Protein AF-0000000072548632 (afdb_homodimer)

Solvent-accessible surface area (backbone atoms only — not comparable to full-atom values): 14978 Å² total; per-residue (Å²): 118,54,36,36,38,30,31,16,47,28,38,24,20,55,11,42,49,42,24,46,33,73,75,70,39,86,76,79,66,62,45,59,42,52,49,40,92,88,62,47,70,66,56,52,41,52,53,52,54,63,71,48,61,92,49,53,41,36,41,37,39,12,30,35,65,51,20,41,57,36,50,42,48,47,53,49,36,71,67,39,78,86,35,51,52,48,36,33,26,32,41,30,52,52,24,55,52,47,47,69,70,38,34,77,77,41,53,71,70,58,41,52,53,50,31,55,50,49,35,45,69,30,48,46,44,48,65,63,49,62,67,66,38,84,74,68,81,72,66,59,75,55,89,69,118,54,35,37,38,31,30,16,47,28,38,24,21,55,12,42,50,42,24,44,33,73,75,71,38,89,75,78,66,63,45,61,40,53,49,39,92,88,62,46,70,66,57,51,40,52,52,52,52,63,72,48,61,92,49,53,40,36,40,37,38,13,30,37,64,49,20,42,58,35,51,43,48,49,54,48,35,70,68,39,78,86,36,51,54,50,37,34,26,34,41,30,53,51,24,54,52,48,47,67,70,38,35,77,78,42,55,71,69,61,41,51,55,50,31,52,52,48,36,45,70,29,49,46,43,49,66,64,50,59,66,66,38,80,73,65,83,70,71,60,75,55,87,70

Secondary structure (DSSP, 8-state):
--EEEEEEETTHHHHHHHHHHHHH-S-SSEEEEEE-TT--HHHHHHHHHHHTTT-SEEEEEESSTTSHHHHHHHHHHHH-SSSEEEEE-S--HHHHHHHHHHTTTS-HHHHHHHHHHHHHHT--BHHHHHHHTTS-GGGG-S--/--EEEEEEETTHHHHHHHHHHHHH-S-SSEEEEEE-TT--HHHHHHHHHHHTTT-SEEEEEESSTTSHHHHHHHHHHHH-SSSEEEEE-S--HHHHHHHHHHTTTS-HHHHHHHHHHHHHHT--BHHHHHHH-SS-GGGG----

Radius of gyration: 18.49 Å; Cα contacts (8 Å, |Δi|>4): 556; chains: 2; bounding box: 47×55×41 Å

Foldseek 3Di:
DEAEEEEEEDCVQVVLVVVLCVVVNDAPRYYYDYNYPPQDLVNLLVVVCVSCPPPAHYEYEYEDPPDSNQVSQVVSCVVDPRHHYDYHYNDDNQLVNLCRVCVVPDDPVVSVVVSVVRSVVPDDDPVVVVVVPVPCPVVPPDPD/DEAEEEEEEDCVQVVLVVVLCVVPNDAPRYYYDYNYPPQDLVNLLVVVCVSCPPPAHYEYEYEAPPDSNQVSQVVSCVVDPRHHYDYHYNDDNQLVNLCRVCVVPDGPVVSVVVSVVRSVVPDDDPVVVVVVPVPCPPVPVDPD

InterPro domains:
  IPR004701 Phosphotransferase system, mannose-type IIA component [PF03610] (4-114)
  IPR004701 Phosphotransferase system, mannose-type IIA component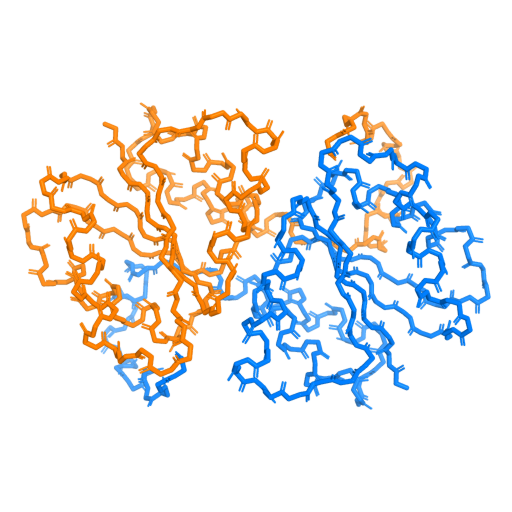 [PS51096] (1-123)
  IPR033887 PTS system mannose/sorbose specific IIA subunit [cd00006] (2-121)
  IPR036662 Phosphotransferase system, mannose-type IIA component superfamily [G3DSA:3.40.50.510] (1-127)
  IPR036662 Phosphotransferase system, mannose-type IIA component superfamily [SSF53062] (1-125)
  IPR051471 Bacterial PTS system sugar-specific components [PTHR33799] (1-133)

pLDDT: mean 93.01, std 13.63, range [41.41, 98.94]

Structure (mmCIF, N/CA/C/O backbone):
data_AF-0000000072548632-model_v1
#
loop_
_entity.id
_entity.type
_entity.pdbx_description
1 polymer 'N-acetylgalactosamine-specific phosphotransferase system (PTS), IIA component'
#
loop_
_atom_site.group_PDB
_atom_site.id
_atom_site.type_symbol
_atom_site.label_atom_id
_atom_site.label_alt_id
_atom_site.label_comp_id
_atom_site.label_asym_id
_atom_site.label_entity_id
_atom_site.label_seq_id
_atom_site.pdbx_PDB_ins_code
_atom_site.Cartn_x
_atom_site.Cartn_y
_atom_site.Cartn_z
_atom_site.occupancy
_atom_site.B_iso_or_equiv
_atom_site.auth_seq_id
_atom_site.auth_comp_id
_atom_site.auth_asym_id
_atom_site.auth_atom_id
_atom_site.pdbx_PDB_model_num
ATOM 1 N N . MET A 1 1 ? 8.117 18.141 14.102 1 90.88 1 MET A N 1
ATOM 2 C CA . MET A 1 1 ? 7.941 16.875 13.406 1 90.88 1 MET A CA 1
ATOM 3 C C . MET A 1 1 ? 6.836 16.984 12.359 1 90.88 1 MET A C 1
ATOM 5 O O . MET A 1 1 ? 5.758 17.516 12.641 1 90.88 1 MET A O 1
ATOM 9 N N . ILE A 1 2 ? 7.09 16.531 11.18 1 97.75 2 ILE A N 1
ATOM 10 C CA . ILE A 1 2 ? 6.145 16.609 10.07 1 97.75 2 ILE A CA 1
ATOM 11 C C . ILE A 1 2 ? 4.973 15.672 10.312 1 97.75 2 ILE A C 1
ATOM 13 O O . ILE A 1 2 ? 5.172 14.477 10.562 1 97.75 2 ILE A O 1
ATOM 17 N N . LYS A 1 3 ? 3.744 16.203 10.352 1 98.44 3 LYS A N 1
ATOM 18 C CA . LYS A 1 3 ? 2.531 15.391 10.391 1 98.44 3 LYS A CA 1
ATOM 19 C C . LYS A 1 3 ? 2.283 14.711 9.047 1 98.44 3 LYS A C 1
ATOM 21 O O . LYS A 1 3 ? 2.387 15.344 7.996 1 98.44 3 LYS A O 1
ATOM 26 N N . VAL A 1 4 ? 1.975 13.398 9.109 1 98.88 4 VAL A N 1
ATOM 27 C CA . VAL A 1 4 ? 1.689 12.672 7.879 1 98.88 4 VAL A CA 1
ATOM 28 C C . VAL A 1 4 ? 0.238 12.195 7.883 1 98.88 4 VAL A C 1
ATOM 30 O O . VAL A 1 4 ? -0.218 11.578 8.844 1 98.88 4 VAL A O 1
ATOM 33 N N . ILE A 1 5 ? -0.487 12.539 6.832 1 98.94 5 ILE A N 1
ATOM 34 C CA . ILE A 1 5 ? -1.842 12.039 6.613 1 98.94 5 ILE A CA 1
ATOM 35 C C . ILE A 1 5 ? -1.871 11.156 5.371 1 98.94 5 ILE A C 1
ATOM 37 O O . ILE A 1 5 ? -1.388 11.547 4.305 1 98.94 5 ILE A O 1
ATOM 41 N N . VAL A 1 6 ? -2.41 9.969 5.531 1 98.94 6 VAL A N 1
ATOM 42 C CA . VAL A 1 6 ? -2.58 9.039 4.426 1 98.94 6 VAL A CA 1
ATOM 43 C C . VAL A 1 6 ? -4.047 9 4 1 98.94 6 VAL A C 1
ATOM 45 O O . VAL A 1 6 ? -4.926 8.664 4.797 1 98.94 6 VAL A O 1
ATOM 48 N N . VAL A 1 7 ? -4.328 9.414 2.75 1 98.94 7 VAL A N 1
ATOM 49 C CA . VAL A 1 7 ? -5.691 9.508 2.236 1 98.94 7 VAL A CA 1
ATOM 50 C C . VAL A 1 7 ? -5.84 8.625 0.997 1 98.94 7 VAL A C 1
ATOM 52 O O . VAL A 1 7 ? -5.141 8.828 -0.001 1 98.94 7 VAL A O 1
ATOM 55 N N . ALA A 1 8 ? -6.738 7.66 1.026 1 98.94 8 ALA A N 1
ATOM 56 C CA . ALA A 1 8 ? -6.855 6.715 -0.08 1 98.94 8 ALA A CA 1
ATOM 57 C C . ALA A 1 8 ? -8.273 6.164 -0.187 1 98.94 8 ALA A C 1
ATOM 59 O O . ALA A 1 8 ? -9.023 6.164 0.795 1 98.94 8 ALA A O 1
ATOM 60 N N . HIS A 1 9 ? -8.719 5.77 -1.377 1 98.94 9 HIS A N 1
ATOM 61 C CA . HIS A 1 9 ? -10.023 5.152 -1.608 1 98.94 9 HIS A CA 1
ATOM 62 C C . HIS A 1 9 ? -10.188 3.883 -0.78 1 98.94 9 HIS A C 1
ATOM 64 O O . HIS A 1 9 ? -9.211 3.178 -0.517 1 98.94 9 HIS A O 1
ATOM 70 N N . GLY A 1 10 ? -11.43 3.58 -0.422 1 98.56 10 GLY A N 1
ATOM 71 C CA . GLY A 1 10 ? -11.719 2.33 0.264 1 98.56 10 GLY A CA 1
ATOM 72 C C . GLY A 1 10 ? -11.023 2.213 1.605 1 98.56 10 GLY A C 1
ATOM 73 O O . GLY A 1 10 ? -11.094 3.125 2.432 1 98.56 10 GLY A O 1
ATOM 74 N N . GLN A 1 11 ? -10.391 1.047 1.842 1 98.75 11 GLN A N 1
ATOM 75 C CA . GLN A 1 11 ? -9.688 0.795 3.096 1 98.75 11 GLN A CA 1
ATOM 76 C C . GLN A 1 11 ? -8.18 0.711 2.875 1 98.75 11 GLN A C 1
ATOM 78 O O . GLN A 1 11 ? -7.473 0.054 3.641 1 98.75 11 GLN A O 1
ATOM 83 N N . PHE A 1 12 ? -7.77 1.322 1.812 1 98.94 12 PHE A N 1
ATOM 84 C CA . PHE A 1 12 ? -6.355 1.304 1.455 1 98.94 12 PHE A CA 1
ATOM 85 C C . PHE A 1 12 ? -5.523 2.045 2.496 1 98.94 12 PHE A C 1
ATOM 87 O O . PHE A 1 12 ? -4.488 1.547 2.939 1 98.94 12 PHE A O 1
ATOM 94 N N . ALA A 1 13 ? -5.988 3.223 2.959 1 98.94 13 ALA A N 1
ATOM 95 C CA . ALA A 1 13 ? -5.219 4.027 3.906 1 98.94 13 ALA A CA 1
ATOM 96 C C . ALA A 1 13 ? -5.047 3.293 5.234 1 98.94 13 ALA A C 1
ATOM 98 O O . ALA A 1 13 ? -3.924 3.131 5.719 1 98.94 13 ALA A O 1
ATOM 99 N N . SER A 1 14 ? -6.16 2.801 5.797 1 98.88 14 SER A N 1
ATOM 100 C CA . SER A 1 14 ? -6.07 2.068 7.055 1 98.88 14 SER A CA 1
ATOM 101 C C . SER A 1 14 ? -5.293 0.767 6.879 1 98.88 14 SER A C 1
ATOM 103 O O . SER A 1 14 ? -4.543 0.361 7.77 1 98.88 14 SER A O 1
ATOM 105 N N . GLY A 1 15 ? -5.422 0.117 5.715 1 98.88 15 GLY A N 1
ATOM 106 C CA . GLY A 1 15 ? -4.711 -1.121 5.438 1 98.88 15 GLY A CA 1
ATOM 107 C C . GLY A 1 15 ? -3.203 -0.954 5.422 1 98.88 15 GLY A C 1
ATOM 108 O O . GLY A 1 15 ? -2.482 -1.718 6.066 1 98.88 15 GLY A O 1
ATOM 109 N N . ILE A 1 16 ? -2.703 0.015 4.734 1 98.94 16 ILE A N 1
ATOM 110 C CA . ILE A 1 16 ? -1.259 0.171 4.594 1 98.94 16 ILE A CA 1
ATOM 111 C C . ILE A 1 16 ? -0.655 0.609 5.926 1 98.94 16 ILE A C 1
ATOM 113 O O . ILE A 1 16 ? 0.508 0.318 6.215 1 98.94 16 ILE A O 1
ATOM 117 N N . LEU A 1 17 ? -1.431 1.289 6.824 1 98.88 17 LEU A N 1
ATOM 118 C CA . LEU A 1 17 ? -0.913 1.654 8.141 1 98.88 17 LEU A CA 1
ATOM 119 C C . LEU A 1 17 ? -0.697 0.415 9 1 98.88 17 LEU A C 1
ATOM 121 O O . LEU A 1 17 ? 0.177 0.403 9.867 1 98.88 17 LEU A O 1
ATOM 125 N N . THR A 1 18 ? -1.532 -0.644 8.773 1 98.75 18 THR A N 1
ATOM 126 C CA . THR A 1 18 ? -1.265 -1.885 9.492 1 98.75 18 THR A CA 1
ATOM 127 C C . THR A 1 18 ? 0.059 -2.496 9.039 1 98.75 18 THR A C 1
ATOM 129 O O . THR A 1 18 ? 0.758 -3.129 9.836 1 98.75 18 THR A O 1
ATOM 132 N N . SER A 1 19 ? 0.456 -2.371 7.758 1 98.75 19 SER A N 1
ATOM 133 C CA . SER A 1 19 ? 1.758 -2.805 7.262 1 98.75 19 SER A CA 1
ATOM 134 C C . SER A 1 19 ? 2.891 -2.025 7.922 1 98.75 19 SER A C 1
ATOM 136 O O . SER A 1 19 ? 3.895 -2.607 8.336 1 98.75 19 SER A O 1
ATOM 138 N N . LEU A 1 20 ? 2.678 -0.693 7.98 1 98.81 20 LEU A N 1
ATOM 139 C CA . LEU A 1 20 ? 3.67 0.161 8.625 1 98.81 20 LEU A CA 1
ATOM 140 C C . LEU A 1 20 ? 3.904 -0.273 10.07 1 98.81 20 LEU A C 1
ATOM 142 O O . LEU A 1 20 ? 5.051 -0.403 10.5 1 98.81 20 LEU A O 1
ATOM 146 N N . LYS A 1 21 ? 2.816 -0.543 10.781 1 98.38 21 LYS A N 1
ATOM 147 C CA . LYS A 1 21 ? 2.912 -0.943 12.188 1 98.38 21 LYS A CA 1
ATOM 148 C C . LYS A 1 21 ? 3.635 -2.279 12.328 1 98.38 21 LYS A C 1
ATOM 150 O O . LYS A 1 21 ? 4.43 -2.467 13.25 1 98.38 21 LYS A O 1
ATOM 155 N N . LEU A 1 22 ? 3.338 -3.191 11.484 1 98 22 LEU A N 1
ATOM 156 C CA . LEU A 1 22 ? 3.961 -4.508 11.508 1 98 22 LEU A CA 1
ATOM 157 C C . LEU A 1 22 ? 5.473 -4.398 11.336 1 98 22 LEU A C 1
ATOM 159 O O . LEU A 1 22 ? 6.23 -5.129 11.977 1 98 22 LEU A O 1
ATOM 163 N N . ILE A 1 23 ? 5.91 -3.488 10.477 1 97.94 23 ILE A N 1
ATOM 164 C CA . ILE A 1 23 ? 7.316 -3.414 10.094 1 97.94 23 ILE A CA 1
ATOM 165 C C . ILE A 1 23 ? 8.055 -2.473 11.039 1 97.94 23 ILE A C 1
ATOM 167 O O . ILE A 1 23 ? 9.148 -2.791 11.516 1 97.94 23 ILE A O 1
ATOM 171 N N . ALA A 1 24 ? 7.434 -1.325 11.359 1 97.5 24 ALA A N 1
ATOM 172 C CA . ALA A 1 24 ? 8.148 -0.267 12.07 1 97.5 24 ALA A CA 1
ATOM 173 C C . ALA A 1 24 ? 7.703 -0.197 13.531 1 97.5 24 ALA A C 1
ATOM 175 O O . ALA A 1 24 ? 8.281 0.547 14.328 1 97.5 24 ALA A O 1
ATOM 176 N N . GLY A 1 25 ? 6.656 -0.927 13.914 1 97.44 25 GLY A N 1
ATOM 177 C CA . GLY A 1 25 ? 6.086 -0.781 15.25 1 97.44 25 GLY A CA 1
ATOM 178 C C . GLY A 1 25 ? 5.125 0.386 15.359 1 97.44 25 GLY A C 1
ATOM 179 O O . GLY A 1 25 ? 4.57 0.838 14.359 1 97.44 25 GLY A O 1
ATOM 180 N N . GLU A 1 26 ? 4.879 0.801 16.609 1 95.88 26 GLU A N 1
ATOM 181 C CA . GLU A 1 26 ? 3.973 1.919 16.844 1 95.88 26 GLU A CA 1
ATOM 182 C C . GLU A 1 26 ? 4.551 3.223 16.297 1 95.88 26 GLU A C 1
ATOM 184 O O . GLU A 1 26 ? 5.746 3.484 16.438 1 95.88 26 GLU A O 1
ATOM 189 N N . VAL A 1 27 ? 3.738 3.928 15.633 1 95.31 27 VAL A N 1
ATOM 190 C CA . VAL A 1 27 ? 4.18 5.207 15.078 1 95.31 27 VAL A CA 1
ATOM 191 C C . VAL A 1 27 ? 3.271 6.324 15.586 1 95.31 27 VAL A C 1
ATOM 193 O O . VAL A 1 27 ? 2.092 6.098 15.867 1 95.31 27 VAL A O 1
ATOM 196 N N . GLU A 1 28 ? 3.852 7.48 15.711 1 95.44 28 GLU A N 1
ATOM 197 C CA . GLU A 1 28 ? 3.107 8.656 16.156 1 95.44 28 GLU A CA 1
ATOM 198 C C . GLU A 1 28 ? 2.934 9.664 15.039 1 95.44 28 GLU A C 1
ATOM 200 O O . GLU A 1 28 ? 3.787 9.773 14.148 1 95.44 28 GLU A O 1
ATOM 205 N N . ASN A 1 29 ? 1.864 10.375 15.008 1 97 29 ASN A N 1
ATOM 206 C CA . ASN A 1 29 ? 1.616 11.531 14.156 1 97 29 ASN A CA 1
ATOM 207 C C . ASN A 1 29 ? 1.482 11.125 12.688 1 97 29 ASN A C 1
ATOM 209 O O . ASN A 1 29 ? 1.849 11.883 11.789 1 97 29 ASN A O 1
ATOM 213 N N . ILE A 1 30 ? 1.086 9.875 12.422 1 98.62 30 ILE A N 1
ATOM 214 C CA . ILE A 1 30 ? 0.642 9.383 11.125 1 98.62 30 ILE A CA 1
ATOM 215 C C . ILE A 1 30 ? -0.8 8.891 11.227 1 98.62 30 ILE A C 1
ATOM 217 O O . ILE A 1 30 ? -1.124 8.078 12.094 1 98.62 30 ILE A O 1
ATOM 221 N N . GLU A 1 31 ? -1.65 9.422 10.352 1 98.56 31 GLU A N 1
ATOM 222 C CA . GLU A 1 31 ? -3.072 9.094 10.422 1 98.56 31 GLU A CA 1
ATOM 223 C C . GLU A 1 31 ? -3.611 8.68 9.055 1 98.56 31 GLU A C 1
ATOM 225 O O . GLU A 1 31 ? -3.191 9.219 8.031 1 98.56 31 GLU A O 1
ATOM 230 N N . ALA A 1 32 ? -4.539 7.73 9.102 1 98.88 32 ALA A N 1
ATOM 231 C CA . ALA A 1 32 ? -5.195 7.27 7.883 1 98.88 32 ALA A CA 1
ATOM 232 C C . ALA A 1 32 ? -6.602 7.855 7.762 1 98.88 32 ALA A C 1
ATOM 234 O O . ALA A 1 32 ? -7.324 7.957 8.758 1 98.88 32 ALA A O 1
ATOM 235 N N . ILE A 1 33 ? -6.965 8.258 6.57 1 98.94 33 ILE A N 1
ATOM 236 C CA . ILE A 1 33 ? -8.328 8.641 6.215 1 98.94 33 ILE A CA 1
ATOM 237 C C . ILE A 1 33 ? -8.789 7.836 5.008 1 98.94 33 ILE A C 1
ATOM 239 O O . ILE A 1 33 ? -8.281 8.016 3.898 1 98.94 33 ILE A O 1
ATOM 243 N N . ASP A 1 34 ? -9.742 6.98 5.23 1 98.88 34 ASP A N 1
ATOM 244 C CA . ASP A 1 34 ? -10.328 6.164 4.172 1 98.88 34 ASP A CA 1
ATOM 245 C C . ASP A 1 34 ? -11.438 6.926 3.443 1 98.88 34 ASP A C 1
ATOM 247 O O . ASP A 1 34 ? -12.406 7.375 4.062 1 98.88 34 ASP A O 1
ATOM 251 N N . PHE A 1 35 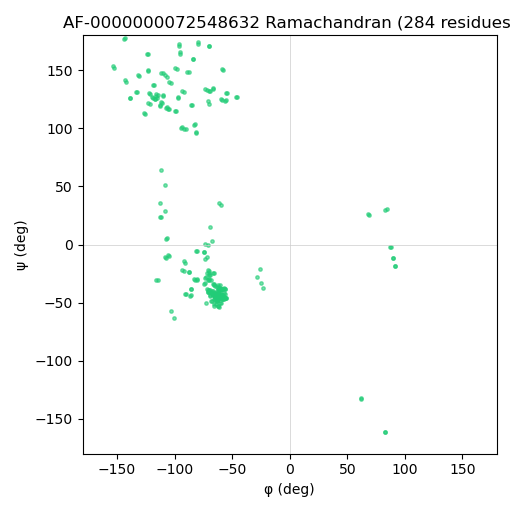? -11.273 7.133 2.137 1 98.81 35 PHE A N 1
ATOM 252 C CA . PHE A 1 35 ? -12.336 7.664 1.295 1 98.81 35 PHE A CA 1
ATOM 253 C C . PHE A 1 35 ? -13.305 6.562 0.89 1 98.81 35 PHE A C 1
ATOM 255 O O . PHE A 1 35 ? -13.109 5.902 -0.132 1 98.81 35 PHE A O 1
ATOM 262 N N . SER A 1 36 ? -14.375 6.441 1.604 1 97.69 36 SER A N 1
ATOM 263 C CA . SER A 1 36 ? -15.273 5.301 1.52 1 97.69 36 SER A CA 1
ATOM 264 C C . SER A 1 36 ? -16.438 5.582 0.57 1 97.69 36 SER A C 1
ATOM 266 O O . SER A 1 36 ? -16.656 6.73 0.178 1 97.69 36 SER A O 1
ATOM 268 N N . GLU A 1 37 ? -17.094 4.465 0.237 1 96.69 37 GLU A N 1
ATOM 269 C CA . GLU A 1 37 ? -18.281 4.578 -0.6 1 96.69 37 GLU A CA 1
ATOM 270 C C . GLU A 1 37 ? -19.312 5.531 0.018 1 96.69 37 GLU A C 1
ATOM 272 O O . GLU A 1 37 ? -19.609 5.43 1.209 1 96.69 37 GLU A O 1
ATOM 277 N N . GLY A 1 38 ? -19.812 6.469 -0.761 1 96.56 38 GLY A N 1
ATOM 278 C CA . GLY A 1 38 ? -20.844 7.371 -0.301 1 96.56 38 GLY A CA 1
ATOM 279 C C . GLY A 1 38 ? -20.312 8.648 0.309 1 96.56 38 GLY A C 1
ATOM 280 O O . GLY A 1 38 ? -21.047 9.617 0.483 1 96.56 38 GLY A O 1
ATOM 281 N N . MET A 1 39 ? -19.062 8.711 0.725 1 97.88 39 MET A N 1
ATOM 282 C CA . MET A 1 39 ? -18.453 9.922 1.273 1 97.88 39 MET A CA 1
ATOM 283 C C . MET A 1 39 ? -18.266 10.977 0.187 1 97.88 39 MET A C 1
ATOM 285 O O . MET A 1 39 ? -17.719 10.688 -0.878 1 97.88 39 MET A O 1
ATOM 289 N N . SER A 1 40 ? -18.672 12.18 0.477 1 98 40 SER A N 1
ATOM 290 C CA . SER A 1 40 ? -18.531 13.258 -0.496 1 98 40 SER A CA 1
ATOM 291 C C . SER A 1 40 ? -17.141 13.867 -0.434 1 98 40 SER A C 1
ATOM 293 O O . SER A 1 40 ? -16.438 13.727 0.566 1 98 40 SER A O 1
ATOM 295 N N . ALA A 1 41 ? -16.75 14.539 -1.51 1 98.06 41 ALA A N 1
ATOM 296 C CA . ALA A 1 41 ? -15.492 15.281 -1.539 1 98.06 41 ALA A CA 1
ATOM 297 C C . ALA A 1 41 ? -15.43 16.297 -0.404 1 98.06 41 ALA A C 1
ATOM 299 O O . ALA A 1 41 ? -14.375 16.5 0.2 1 98.06 41 ALA A O 1
ATOM 300 N N . GLN A 1 42 ? -16.547 16.922 -0.107 1 98.12 42 GLN A N 1
ATOM 301 C CA . GLN A 1 42 ? -16.609 17.922 0.951 1 98.12 42 GLN A CA 1
ATOM 302 C C . GLN A 1 42 ? -16.391 17.297 2.322 1 98.12 42 GLN A C 1
ATOM 304 O O . GLN A 1 42 ? -15.695 17.875 3.168 1 98.12 42 GLN A O 1
ATOM 309 N N . GLU A 1 43 ? -17 16.172 2.49 1 98.62 43 GLU A N 1
ATOM 310 C CA . GLU A 1 43 ? -16.781 15.453 3.746 1 98.62 43 GLU A CA 1
ATOM 311 C C . GLU A 1 43 ? -15.32 15.039 3.912 1 98.62 43 GLU A C 1
ATOM 313 O O . GLU A 1 43 ? -14.758 15.156 5 1 98.62 43 GLU A O 1
ATOM 318 N N . LEU A 1 44 ? -14.742 14.539 2.838 1 98.75 44 LEU A N 1
ATOM 319 C CA . LEU A 1 44 ? -13.336 14.164 2.869 1 98.75 44 LEU A CA 1
ATOM 320 C C . LEU A 1 44 ? -12.453 15.359 3.229 1 98.75 44 LEU A C 1
ATOM 322 O O . LEU A 1 44 ? -11.594 15.258 4.098 1 98.75 44 LEU A O 1
ATOM 326 N N . LYS A 1 45 ? -12.695 16.484 2.6 1 98.44 45 LYS A N 1
ATOM 327 C CA . LYS A 1 45 ? -11.93 17.703 2.855 1 98.44 45 LYS A CA 1
ATOM 328 C C . LYS A 1 45 ? -12.016 18.109 4.324 1 98.44 45 LYS A C 1
ATOM 330 O O . LYS A 1 45 ? -11.008 18.469 4.934 1 98.44 45 LYS A O 1
ATOM 335 N N . ALA A 1 46 ? -13.234 18.031 4.863 1 98.44 46 ALA A N 1
ATOM 336 C CA . ALA A 1 46 ? -13.445 18.391 6.262 1 98.44 46 ALA A CA 1
ATOM 337 C C . ALA A 1 46 ? -12.648 17.484 7.191 1 98.44 46 ALA A C 1
ATOM 339 O O . ALA A 1 46 ? -12.102 17.938 8.195 1 98.44 46 ALA A O 1
ATOM 340 N N . ARG A 1 47 ? -12.555 16.203 6.867 1 98.75 47 ARG A N 1
ATOM 341 C CA . ARG A 1 47 ? -11.805 15.258 7.688 1 98.75 47 ARG A CA 1
ATOM 342 C C . ARG A 1 47 ? -10.312 15.547 7.641 1 98.75 47 ARG A C 1
ATOM 344 O O . ARG A 1 47 ? -9.633 15.5 8.664 1 98.75 47 ARG A O 1
ATOM 351 N N . ILE A 1 48 ? -9.812 15.836 6.465 1 98.81 48 ILE A N 1
ATOM 352 C CA . ILE A 1 48 ? -8.398 16.141 6.32 1 98.81 48 ILE A CA 1
ATOM 353 C C . ILE A 1 48 ? -8.062 17.422 7.07 1 98.81 48 ILE A C 1
ATOM 355 O O . ILE A 1 48 ? -7.074 17.484 7.805 1 98.81 48 ILE A O 1
ATOM 359 N N . LYS A 1 49 ? -8.906 18.438 6.891 1 98.06 49 LYS A N 1
ATOM 360 C CA . LYS A 1 49 ? -8.711 19.719 7.566 1 98.06 49 LYS A CA 1
ATOM 361 C C . LYS A 1 49 ? -8.633 19.531 9.078 1 98.06 49 LYS A C 1
ATOM 363 O O . LYS A 1 49 ? -7.762 20.109 9.734 1 98.06 49 LYS A O 1
ATOM 368 N N . SER A 1 50 ? -9.57 18.734 9.586 1 98.44 50 SER A N 1
ATOM 369 C CA . SER A 1 50 ? -9.586 18.453 11.023 1 98.44 50 SER A CA 1
ATOM 370 C C . SER A 1 50 ? -8.312 17.75 11.469 1 98.44 50 SER A C 1
ATOM 372 O O . SER A 1 50 ? -7.777 18.031 12.539 1 98.44 50 SER A O 1
ATOM 374 N N . ALA A 1 51 ? -7.797 16.859 10.695 1 98.38 51 ALA A N 1
ATOM 375 C CA . ALA A 1 51 ? -6.641 16.047 11.039 1 98.38 51 ALA A CA 1
ATOM 376 C C . ALA A 1 51 ? -5.367 16.875 11.094 1 98.38 51 ALA A C 1
ATOM 378 O O . ALA A 1 51 ? -4.43 16.547 11.82 1 98.38 51 ALA A O 1
ATOM 379 N N . ILE A 1 52 ? -5.309 18.016 10.328 1 97.31 52 ILE A N 1
ATOM 380 C CA . ILE A 1 52 ? -4.043 18.734 10.242 1 97.31 52 ILE A CA 1
ATOM 381 C C . ILE A 1 52 ? -4.121 20.016 11.07 1 97.31 52 ILE A C 1
ATOM 383 O O . ILE A 1 52 ? -3.207 20.844 11.031 1 97.31 52 ILE A O 1
ATOM 387 N N . LEU A 1 53 ? -5.254 20.172 11.797 1 95.56 53 LEU A N 1
ATOM 388 C CA . LEU A 1 53 ? -5.453 21.375 12.617 1 95.56 53 LEU A CA 1
ATOM 389 C C . LEU A 1 53 ? -4.305 21.562 13.602 1 95.56 53 LEU A C 1
ATOM 391 O O . LEU A 1 53 ? -3.951 20.625 14.328 1 95.56 53 LEU A O 1
ATOM 395 N N . GLY A 1 54 ? -3.678 22.703 13.539 1 94.56 54 GLY A N 1
ATOM 396 C CA . GLY A 1 54 ? -2.641 23.047 14.5 1 94.56 54 GLY A CA 1
ATOM 397 C C . GLY A 1 54 ? -1.262 22.562 14.086 1 94.56 54 GLY A C 1
ATOM 398 O O . GLY A 1 54 ? -0.279 22.812 14.789 1 94.56 54 GLY A O 1
ATOM 399 N N . GLU A 1 55 ? -1.165 21.891 12.992 1 96.62 55 GLU A N 1
ATOM 400 C CA . GLU A 1 55 ? 0.115 21.391 12.5 1 96.62 55 GLU A CA 1
ATOM 401 C C . GLU A 1 55 ? 0.757 22.375 11.523 1 96.62 55 GLU A C 1
ATOM 403 O O . GLU A 1 55 ? 0.101 22.859 10.602 1 96.62 55 GLU A O 1
ATOM 408 N N . ARG A 1 56 ? 1.972 22.672 11.672 1 95.06 56 ARG A N 1
ATOM 409 C CA . ARG A 1 56 ? 2.652 23.656 10.852 1 95.06 56 ARG A CA 1
ATOM 410 C C . ARG A 1 56 ? 3.197 23.031 9.57 1 95.06 56 ARG A C 1
ATOM 412 O O . ARG 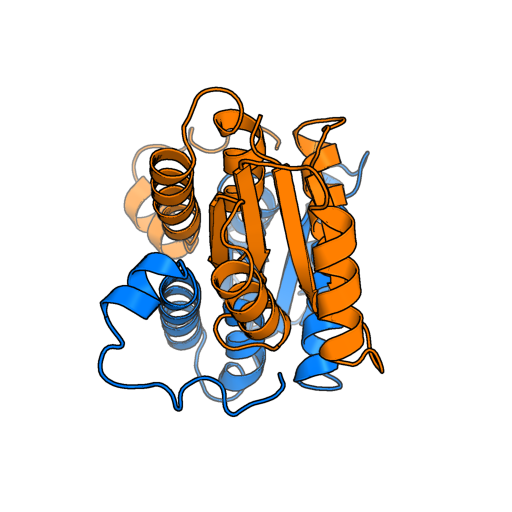A 1 56 ? 3.135 23.641 8.5 1 95.06 56 ARG A O 1
ATOM 419 N N . GLU A 1 57 ? 3.818 21.844 9.68 1 97.31 57 GLU A N 1
ATOM 420 C CA . GLU A 1 57 ? 4.367 21.078 8.562 1 97.31 57 GLU A CA 1
ATOM 421 C C . GLU A 1 57 ? 3.588 19.781 8.344 1 97.31 57 GLU A C 1
ATOM 423 O O . GLU A 1 57 ? 3.529 18.922 9.227 1 97.31 57 GLU A O 1
ATOM 428 N N . VAL A 1 58 ? 2.992 19.672 7.117 1 98.19 58 VAL A N 1
ATOM 429 C CA . VAL A 1 58 ? 2.102 18.547 6.863 1 98.19 58 VAL A CA 1
ATOM 430 C C . VAL A 1 58 ? 2.447 17.906 5.523 1 98.19 58 VAL A C 1
ATOM 432 O O . VAL A 1 58 ? 2.654 18.609 4.527 1 98.19 58 VAL A O 1
ATOM 435 N N . LEU A 1 59 ? 2.58 16.641 5.516 1 98.88 59 LEU A N 1
ATOM 436 C CA . LEU A 1 59 ? 2.666 15.836 4.305 1 98.88 59 LEU A CA 1
ATOM 437 C C . LEU A 1 59 ? 1.425 14.969 4.137 1 98.88 59 LEU A C 1
ATOM 439 O O . LEU A 1 59 ? 1.086 14.188 5.031 1 98.88 59 LEU A O 1
ATOM 443 N N . ILE A 1 60 ? 0.726 15.141 3.025 1 98.88 60 ILE A N 1
ATOM 444 C CA . ILE A 1 60 ? -0.426 14.305 2.703 1 98.88 60 ILE A CA 1
ATOM 445 C C . ILE A 1 60 ? -0.058 13.32 1.594 1 98.88 60 ILE A C 1
ATOM 447 O O . ILE A 1 60 ? 0.296 13.727 0.486 1 98.88 60 ILE A O 1
ATOM 451 N N . LEU A 1 61 ? -0.103 12.062 1.899 1 98.94 61 LEU A N 1
ATOM 452 C CA . LEU A 1 61 ? 0.129 10.992 0.937 1 98.94 61 LEU A CA 1
ATOM 453 C C . LEU A 1 61 ? -1.19 10.453 0.395 1 98.94 61 LEU A C 1
ATOM 455 O O . LEU A 1 61 ? -2.061 10.039 1.166 1 98.94 61 LEU A O 1
ATOM 459 N N . THR A 1 62 ? -1.338 10.43 -0.948 1 98.94 62 THR A N 1
ATOM 460 C CA . THR A 1 62 ? -2.592 9.992 -1.55 1 98.94 62 THR A CA 1
ATOM 461 C C . THR A 1 62 ? -2.352 8.82 -2.504 1 98.94 62 THR A C 1
ATOM 463 O O . THR A 1 62 ? -1.229 8.617 -2.973 1 98.94 62 THR A O 1
ATOM 466 N N . ASP A 1 63 ? -3.422 8.156 -2.836 1 98.88 63 ASP A N 1
ATOM 467 C CA . ASP A 1 63 ? -3.283 6.867 -3.512 1 98.88 63 ASP A CA 1
ATOM 468 C C . ASP A 1 63 ? -3.15 7.051 -5.02 1 98.88 63 ASP A C 1
ATOM 470 O O . ASP A 1 63 ? -2.404 6.32 -5.68 1 98.88 63 ASP A O 1
ATOM 474 N N . LEU A 1 64 ? -3.881 7.988 -5.594 1 98.75 64 LEU A N 1
ATOM 475 C CA . LEU A 1 64 ? -4 8.039 -7.047 1 98.75 64 LEU A CA 1
ATOM 476 C C . LEU A 1 64 ? -3.924 9.477 -7.551 1 98.75 64 LEU A C 1
ATOM 478 O O . LEU A 1 64 ? -4.703 10.328 -7.121 1 98.75 64 LEU A O 1
ATOM 482 N N . LEU A 1 65 ? -3.033 9.758 -8.469 1 98.06 65 LEU A N 1
ATOM 483 C CA . LEU A 1 65 ? -2.961 11.062 -9.117 1 98.06 65 LEU A CA 1
ATOM 484 C C . LEU A 1 65 ? -4.27 11.398 -9.82 1 98.06 65 LEU A C 1
ATOM 486 O O . LEU A 1 65 ? -4.785 10.586 -10.594 1 98.06 65 LEU A O 1
ATOM 490 N N . GLY A 1 66 ? -4.82 12.531 -9.453 1 96.69 66 GLY A N 1
ATOM 491 C CA . GLY A 1 66 ? -6.023 12.984 -10.133 1 96.69 66 GLY A CA 1
ATOM 492 C C . GLY A 1 66 ? -7.301 12.492 -9.484 1 96.69 66 GLY A C 1
ATOM 493 O O . GLY A 1 66 ? -8.398 12.922 -9.852 1 96.69 66 GLY A O 1
ATOM 494 N N . GLY A 1 67 ? -7.215 11.523 -8.531 1 97.88 67 GLY A N 1
ATOM 495 C CA . GLY A 1 67 ? -8.398 11.086 -7.805 1 97.88 67 GLY A CA 1
ATOM 496 C C . GLY A 1 67 ? -8.922 12.133 -6.84 1 97.88 67 GLY A C 1
ATOM 497 O O . GLY A 1 67 ? -8.227 13.109 -6.535 1 97.88 67 GLY A O 1
ATOM 498 N N . THR A 1 68 ? -10.07 11.891 -6.293 1 98.38 68 THR A N 1
ATOM 499 C CA . THR A 1 68 ? -10.711 12.82 -5.375 1 98.38 68 THR A CA 1
ATOM 500 C C . THR A 1 68 ? -9.828 13.078 -4.156 1 98.38 68 THR A C 1
ATOM 502 O O . THR A 1 68 ? -9.625 14.227 -3.762 1 98.38 68 THR A O 1
ATOM 505 N N . PRO A 1 69 ? -9.219 12.07 -3.559 1 98.81 69 PRO A N 1
ATOM 506 C CA . PRO A 1 69 ? -8.328 12.328 -2.422 1 98.81 69 PRO A CA 1
ATOM 507 C C . PRO A 1 69 ? -7.195 13.289 -2.764 1 98.81 69 PRO A C 1
ATOM 509 O O . PRO A 1 69 ? -6.891 14.195 -1.98 1 98.81 69 PRO A O 1
ATOM 512 N N . PHE A 1 70 ? -6.625 13.117 -3.91 1 98.56 70 PHE A N 1
ATOM 513 C CA . PHE A 1 70 ? -5.535 13.984 -4.332 1 98.56 70 PHE A CA 1
ATOM 514 C C . PHE A 1 70 ? -6.043 15.398 -4.605 1 98.56 70 PHE A C 1
ATOM 516 O O . PHE A 1 70 ? -5.48 16.375 -4.105 1 98.56 70 PHE A O 1
ATOM 523 N N . LYS A 1 71 ? -7.113 15.523 -5.352 1 97.56 71 LYS A N 1
ATOM 524 C CA . LYS A 1 71 ? -7.66 16.828 -5.742 1 97.56 71 LYS A CA 1
ATOM 525 C C . LYS A 1 71 ? -8.07 17.641 -4.52 1 97.56 71 LYS A C 1
ATOM 527 O O . LYS A 1 71 ? -7.719 18.812 -4.406 1 97.56 71 LYS A O 1
ATOM 532 N N . VAL A 1 72 ? -8.75 16.984 -3.605 1 98.31 72 VAL A N 1
ATOM 533 C CA . VAL A 1 72 ? -9.242 17.641 -2.406 1 98.31 72 VAL A CA 1
ATOM 534 C C . VAL A 1 72 ? -8.07 18.078 -1.527 1 98.31 72 VAL A C 1
ATOM 536 O O . VAL A 1 72 ? -8.094 19.156 -0.932 1 98.31 72 VAL A O 1
ATOM 539 N N . SER A 1 73 ? -7.047 17.234 -1.435 1 98.5 73 SER A N 1
ATOM 540 C CA . SER A 1 73 ? -5.867 17.531 -0.631 1 98.5 73 SER A CA 1
ATOM 541 C C . SER A 1 73 ? -5.102 18.719 -1.2 1 98.5 73 SER A C 1
ATOM 543 O O . SER A 1 73 ? -4.637 19.578 -0.45 1 98.5 73 SER A O 1
ATOM 545 N N . VAL A 1 74 ? -4.98 18.766 -2.516 1 97.31 74 VAL A N 1
ATOM 546 C CA . VAL A 1 74 ? -4.281 19.859 -3.17 1 97.31 74 VAL A CA 1
ATOM 547 C C . VAL A 1 74 ? -5.055 21.156 -2.963 1 97.31 74 VAL A C 1
ATOM 549 O O . VAL A 1 74 ? -4.465 22.203 -2.676 1 97.31 74 VAL A O 1
ATOM 552 N N . GLU A 1 75 ? -6.395 21.078 -3.131 1 96.5 75 GLU A N 1
ATOM 553 C CA . GLU A 1 75 ? -7.234 22.25 -2.877 1 96.5 75 GLU A CA 1
ATOM 554 C C . GLU A 1 75 ? -7.035 22.766 -1.457 1 96.5 75 GLU A C 1
ATOM 556 O O . GLU A 1 75 ? -6.855 23.969 -1.253 1 96.5 75 GLU A O 1
ATOM 561 N N . LEU A 1 76 ? -7.039 21.859 -0.512 1 96.88 76 LEU A N 1
ATOM 562 C CA . LEU A 1 76 ? -6.871 22.234 0.892 1 96.88 76 LEU A CA 1
ATOM 563 C C . LEU A 1 76 ? -5.496 22.844 1.131 1 96.88 76 LEU A C 1
ATOM 565 O O . LEU A 1 76 ? -5.375 23.844 1.845 1 96.88 76 LEU A O 1
ATOM 569 N N . ALA A 1 77 ? -4.449 22.281 0.565 1 95.5 77 ALA A N 1
ATOM 570 C CA . ALA A 1 77 ? -3.084 22.781 0.714 1 95.5 77 ALA A CA 1
ATOM 571 C C . ALA A 1 77 ? -2.967 24.203 0.197 1 95.5 77 ALA A C 1
ATOM 573 O O . ALA A 1 77 ? -2.254 25.031 0.78 1 95.5 77 ALA A O 1
ATOM 574 N N . THR A 1 78 ? -3.646 24.516 -0.879 1 93.06 78 THR A N 1
ATOM 575 C CA . THR A 1 78 ? -3.596 25.828 -1.503 1 93.06 78 THR A CA 1
ATOM 576 C C . THR A 1 78 ? -4.359 26.859 -0.667 1 93.06 78 THR A C 1
ATOM 578 O O . THR A 1 78 ? -4.023 28.047 -0.671 1 93.06 78 THR A O 1
ATOM 581 N N . GLU A 1 79 ? -5.371 26.328 0.053 1 92.44 79 GLU A N 1
ATOM 582 C CA . GLU A 1 79 ? -6.203 27.203 0.878 1 92.44 79 GLU A CA 1
ATOM 583 C C . GLU A 1 79 ? -5.52 27.531 2.205 1 92.44 79 GLU A C 1
ATOM 585 O O . GLU A 1 79 ? -5.777 28.578 2.801 1 92.44 79 GLU A O 1
ATOM 590 N N . GLN A 1 80 ? -4.734 26.594 2.627 1 88.12 80 GLN A N 1
ATOM 591 C CA . GLN A 1 80 ? -4.066 26.75 3.914 1 88.12 80 GLN A CA 1
ATOM 592 C C . GLN A 1 80 ? -2.791 27.578 3.773 1 88.12 80 GLN A C 1
ATOM 594 O O . GLN A 1 80 ? -1.732 27.047 3.439 1 88.12 80 GLN A O 1
ATOM 599 N N . LYS A 1 81 ? -2.781 28.781 4.129 1 85.62 81 LYS A N 1
ATOM 600 C CA . LYS A 1 81 ? -1.671 29.703 3.893 1 85.62 81 LYS A CA 1
ATOM 601 C C . LYS A 1 81 ? -0.706 29.703 5.074 1 85.62 81 LYS A C 1
ATOM 603 O O . LYS A 1 81 ? 0.475 30.031 4.918 1 85.62 81 LYS A O 1
ATOM 608 N N . GLU A 1 82 ? -1.146 29.328 6.223 1 91.75 82 GLU A N 1
ATOM 609 C CA . GLU A 1 82 ? -0.314 29.406 7.418 1 91.75 82 GLU A CA 1
ATOM 610 C C . GLU A 1 82 ? 0.444 28.094 7.637 1 91.75 82 GLU A C 1
ATOM 612 O O . GLU A 1 82 ? 1.341 28.031 8.484 1 91.75 82 GLU A O 1
ATOM 617 N N . GLN A 1 83 ? 0.036 27.125 6.957 1 94.56 83 GLN A N 1
ATOM 618 C CA . GLN A 1 83 ? 0.673 25.812 7.059 1 94.56 83 GLN A CA 1
ATOM 619 C C . GLN A 1 83 ? 1.483 25.5 5.805 1 94.56 83 GLN A C 1
ATOM 621 O O . GLN A 1 83 ? 1.146 25.953 4.707 1 94.56 83 GLN A O 1
ATOM 626 N N . ASN A 1 84 ? 2.564 24.797 6.055 1 95.94 84 ASN A N 1
ATOM 627 C CA . ASN A 1 84 ? 3.322 24.219 4.953 1 95.94 84 ASN A CA 1
ATOM 628 C C . ASN A 1 84 ? 2.855 22.797 4.641 1 95.94 84 ASN A C 1
ATOM 630 O O . ASN A 1 84 ? 3.229 21.844 5.332 1 95.94 84 ASN A O 1
ATOM 634 N N . VAL A 1 85 ? 2.006 22.688 3.592 1 97.19 85 VAL A N 1
ATOM 635 C CA . VAL A 1 85 ? 1.383 21.406 3.244 1 97.19 85 VAL A CA 1
ATOM 636 C C . VAL A 1 85 ? 1.839 20.969 1.854 1 97.19 85 VAL A C 1
ATOM 638 O O . VAL A 1 85 ? 1.758 21.75 0.896 1 97.19 85 VAL A O 1
ATOM 641 N N . VAL A 1 86 ? 2.381 19.812 1.706 1 97.81 86 VAL A N 1
ATOM 642 C CA . VAL A 1 86 ? 2.705 19.219 0.416 1 97.81 86 VAL A CA 1
ATOM 643 C C . VAL A 1 86 ? 1.913 17.922 0.233 1 97.81 86 VAL A C 1
ATOM 645 O O . VAL A 1 86 ? 1.753 17.156 1.179 1 97.81 86 VAL A O 1
ATOM 648 N N . VAL A 1 87 ? 1.374 17.719 -0.954 1 98.69 87 VAL A N 1
ATOM 649 C CA . VAL A 1 87 ? 0.596 16.531 -1.303 1 98.69 87 VAL A CA 1
ATOM 650 C C . VAL A 1 87 ? 1.384 15.664 -2.285 1 98.69 87 VAL A C 1
ATOM 652 O O . VAL A 1 87 ? 1.931 16.172 -3.268 1 98.69 87 VAL A O 1
ATOM 655 N N . LEU A 1 88 ? 1.496 14.422 -1.976 1 98.81 88 LEU A N 1
ATOM 656 C CA . LEU A 1 88 ? 2.188 13.453 -2.82 1 98.81 88 LEU A CA 1
ATOM 657 C C . LEU A 1 88 ? 1.258 12.312 -3.211 1 98.81 88 LEU A C 1
ATOM 659 O O . LEU A 1 88 ? 0.55 11.766 -2.361 1 98.81 88 LEU A O 1
ATOM 663 N N . SER A 1 89 ? 1.149 11.938 -4.523 1 98.81 89 SER A N 1
ATOM 664 C CA . SER A 1 89 ? 0.347 10.812 -5 1 98.81 89 SER A CA 1
ATOM 665 C C . SER A 1 89 ? 1.199 9.562 -5.18 1 98.81 89 SER A C 1
ATOM 667 O O . SER A 1 89 ? 2.428 9.625 -5.086 1 98.81 89 SER A O 1
ATOM 669 N N . GLY A 1 90 ? 0.504 8.438 -5.461 1 98.88 90 GLY A N 1
ATOM 670 C CA . GLY A 1 90 ? 1.21 7.207 -5.77 1 98.88 90 GLY A CA 1
ATOM 671 C C . GLY A 1 90 ? 1.652 6.449 -4.531 1 98.88 90 GLY A C 1
ATOM 672 O O . GLY A 1 90 ? 2.646 5.723 -4.566 1 98.88 90 GLY A O 1
ATOM 673 N N . LEU A 1 91 ? 0.932 6.582 -3.488 1 98.94 91 LEU A N 1
ATOM 674 C CA . LEU A 1 91 ? 1.221 5.957 -2.203 1 98.94 91 LEU A CA 1
ATOM 675 C C . LEU A 1 91 ? 1.596 4.488 -2.385 1 98.94 91 LEU A C 1
ATOM 677 O O . LEU A 1 91 ? 0.881 3.74 -3.053 1 98.94 91 LEU A O 1
ATOM 681 N N . ASN A 1 92 ? 2.688 4.098 -1.868 1 98.94 92 ASN A N 1
ATOM 682 C CA . ASN A 1 92 ? 3.078 2.703 -1.7 1 98.94 92 ASN A CA 1
ATOM 683 C C . ASN A 1 92 ? 3.846 2.49 -0.398 1 98.94 92 ASN A C 1
ATOM 685 O O . ASN A 1 92 ? 4.023 3.426 0.382 1 98.94 92 ASN A O 1
ATOM 689 N N . LEU A 1 93 ? 4.227 1.295 -0.074 1 98.94 93 LEU A N 1
ATOM 690 C CA . LEU A 1 93 ? 4.746 0.982 1.252 1 98.94 93 LEU A CA 1
ATOM 691 C C . LEU A 1 93 ? 6.137 1.576 1.443 1 98.94 93 LEU A C 1
ATOM 693 O O . LEU A 1 93 ? 6.469 2.053 2.531 1 98.94 93 LEU A O 1
ATOM 697 N N . ALA A 1 94 ? 6.977 1.555 0.422 1 98.88 94 ALA A N 1
ATOM 698 C CA . ALA A 1 94 ? 8.297 2.164 0.528 1 98.88 94 ALA A CA 1
ATOM 699 C C . ALA A 1 94 ? 8.195 3.645 0.882 1 98.88 94 ALA A C 1
ATOM 701 O O . ALA A 1 94 ? 8.984 4.152 1.684 1 98.88 94 ALA A O 1
ATOM 702 N N . MET A 1 95 ? 7.234 4.324 0.329 1 98.94 95 MET A N 1
ATOM 703 C CA . MET A 1 95 ? 6.992 5.746 0.546 1 98.94 95 MET A CA 1
ATOM 704 C C . MET A 1 95 ? 6.695 6.027 2.016 1 98.94 95 MET A C 1
ATOM 706 O O . MET A 1 95 ? 7.355 6.867 2.635 1 98.94 95 MET A O 1
ATOM 710 N N . ILE A 1 96 ? 5.715 5.312 2.572 1 98.94 96 ILE A N 1
ATOM 711 C CA . ILE A 1 96 ? 5.27 5.641 3.922 1 98.94 96 ILE A CA 1
ATOM 712 C C . ILE A 1 96 ? 6.316 5.18 4.938 1 98.94 96 ILE A C 1
ATOM 714 O O . ILE A 1 96 ? 6.512 5.82 5.969 1 98.94 96 ILE A O 1
ATOM 718 N N . LEU A 1 97 ? 7.035 4.062 4.672 1 98.81 97 LEU A N 1
ATOM 719 C CA . LEU A 1 97 ? 8.133 3.654 5.547 1 98.81 97 LEU A CA 1
ATOM 720 C C . LEU A 1 97 ? 9.211 4.73 5.602 1 98.81 97 LEU A C 1
ATOM 722 O O . LEU A 1 97 ? 9.656 5.117 6.688 1 98.81 97 LEU A O 1
ATOM 726 N N . GLU A 1 98 ? 9.641 5.195 4.434 1 98.75 98 GLU A N 1
ATOM 727 C CA . GLU A 1 98 ? 10.648 6.246 4.371 1 98.75 98 GLU A CA 1
ATOM 728 C C . GLU A 1 98 ? 10.172 7.516 5.074 1 98.75 98 GLU A C 1
ATOM 730 O O . GLU A 1 98 ? 10.945 8.18 5.766 1 98.75 98 GLU A O 1
ATOM 735 N N . ALA A 1 99 ? 8.867 7.906 4.852 1 98.81 99 ALA A N 1
ATOM 736 C CA . ALA A 1 99 ? 8.305 9.07 5.535 1 98.81 99 ALA A CA 1
ATOM 737 C C . ALA A 1 99 ? 8.445 8.938 7.051 1 98.81 99 ALA A C 1
ATOM 739 O O . ALA A 1 99 ? 8.836 9.891 7.727 1 98.81 99 ALA A O 1
ATOM 740 N N . ASN A 1 100 ? 8.102 7.754 7.547 1 98.5 100 ASN A N 1
ATOM 741 C CA . ASN A 1 100 ? 8.172 7.5 8.984 1 98.5 100 ASN A CA 1
ATOM 742 C C . ASN A 1 100 ? 9.602 7.66 9.508 1 98.5 100 ASN A C 1
ATOM 744 O O . ASN A 1 100 ? 9.812 8.242 10.57 1 98.5 100 ASN A O 1
ATOM 748 N N . PHE A 1 101 ? 10.578 7.238 8.75 1 97.19 101 PHE A N 1
ATOM 749 C CA . PHE A 1 101 ? 11.961 7.195 9.211 1 97.19 101 PHE A CA 1
ATOM 750 C C . PHE A 1 101 ? 12.625 8.562 9.062 1 97.19 101 PHE A C 1
ATOM 752 O O . PHE A 1 101 ? 13.453 8.945 9.891 1 97.19 101 PHE A O 1
ATOM 759 N N . SER A 1 102 ? 12.227 9.328 8.117 1 97.88 102 SER A N 1
ATOM 760 C CA . SER A 1 102 ? 13.023 10.492 7.73 1 97.88 102 SER A CA 1
ATOM 761 C C . SER A 1 102 ? 12.344 11.789 8.172 1 97.88 102 SER A C 1
ATOM 763 O O . SER A 1 102 ? 12.977 12.852 8.172 1 97.88 102 SER A O 1
ATOM 765 N N . ARG A 1 103 ? 11.07 11.727 8.617 1 97.12 103 ARG A N 1
ATOM 766 C CA . ARG A 1 103 ? 10.305 12.945 8.844 1 97.12 103 ARG A CA 1
ATOM 767 C C . ARG A 1 103 ? 10.766 13.648 10.117 1 97.12 103 ARG A C 1
ATOM 769 O O . ARG A 1 103 ? 10.359 14.781 10.391 1 97.12 103 ARG A O 1
ATOM 776 N N . LEU A 1 104 ? 11.688 13.016 10.93 1 94.12 104 LEU A N 1
ATOM 777 C CA . LEU A 1 104 ? 12.188 13.641 12.148 1 94.12 104 LEU A CA 1
ATOM 778 C C . LEU A 1 104 ? 13.398 14.516 11.859 1 94.12 104 LEU A C 1
ATOM 780 O O . LEU A 1 104 ? 13.688 15.453 12.609 1 94.12 104 LEU A O 1
ATOM 784 N N . THR A 1 105 ? 14.102 14.25 10.789 1 96.31 105 THR A N 1
ATOM 785 C CA . THR A 1 105 ? 15.367 14.93 10.547 1 96.31 105 THR A CA 1
ATOM 786 C C . THR A 1 105 ? 15.289 15.812 9.305 1 96.31 105 THR A C 1
ATOM 788 O O . THR A 1 105 ? 15.984 16.812 9.203 1 96.31 105 THR A O 1
ATOM 791 N N . ASP A 1 106 ? 14.5 15.445 8.367 1 97.38 106 ASP A N 1
ATOM 792 C CA . ASP A 1 106 ? 14.422 16.156 7.098 1 97.38 106 ASP A CA 1
ATOM 793 C C . ASP A 1 106 ? 13.383 17.281 7.164 1 97.38 106 ASP A C 1
ATOM 795 O O . ASP A 1 106 ? 12.391 17.172 7.883 1 97.38 106 ASP A O 1
ATOM 799 N N . ASP A 1 107 ? 13.688 18.297 6.402 1 97.25 107 ASP A N 1
ATOM 800 C CA . ASP A 1 107 ? 12.586 19.219 6.145 1 97.25 107 ASP A CA 1
ATOM 801 C C . ASP A 1 107 ? 11.656 18.688 5.059 1 97.25 107 ASP A C 1
ATOM 803 O O . ASP A 1 107 ? 11.938 17.641 4.457 1 97.25 107 ASP A O 1
ATOM 807 N N . LEU A 1 108 ? 10.539 19.344 4.836 1 97.44 108 LEU A N 1
ATOM 808 C CA . LEU A 1 108 ? 9.477 18.844 3.969 1 97.44 108 LEU A CA 1
ATOM 809 C C . LEU A 1 108 ? 9.984 18.656 2.543 1 97.44 108 LEU A C 1
ATOM 811 O O . LEU A 1 108 ? 9.68 17.641 1.9 1 97.44 108 LEU A O 1
ATOM 815 N N . GLU A 1 109 ? 10.75 19.609 2.021 1 96.38 109 GLU A N 1
ATOM 816 C CA . GLU A 1 109 ? 11.266 19.516 0.66 1 96.38 109 GLU A CA 1
ATOM 817 C C . GLU A 1 109 ? 12.203 18.328 0.498 1 96.38 109 GLU A C 1
ATOM 819 O O . GLU A 1 109 ? 12.07 17.547 -0.452 1 96.38 109 GLU A O 1
ATOM 824 N N . GLN A 1 110 ? 13.094 18.172 1.4 1 97.94 110 GLN A N 1
ATOM 825 C CA . GLN A 1 110 ? 14.016 17.047 1.394 1 97.94 110 GLN A CA 1
ATOM 826 C C . GLN A 1 110 ? 13.266 15.727 1.5 1 97.94 110 GLN A C 1
ATOM 828 O O . GLN A 1 110 ? 13.57 14.766 0.784 1 97.94 110 GLN A O 1
ATOM 833 N N . LEU A 1 111 ? 12.336 15.672 2.408 1 98.62 111 LEU A N 1
ATOM 834 C CA . LEU A 1 111 ? 11.547 14.469 2.631 1 98.62 111 LEU A CA 1
ATOM 835 C C . LEU A 1 111 ? 10.82 14.055 1.356 1 98.62 111 LEU A C 1
ATOM 837 O O . LEU A 1 111 ? 10.898 12.898 0.939 1 98.62 111 LEU A O 1
ATOM 841 N N . VAL A 1 112 ? 10.18 14.984 0.684 1 98.5 112 VAL A N 1
ATOM 842 C CA . VAL A 1 112 ? 9.406 14.703 -0.52 1 98.5 112 VAL A CA 1
ATOM 843 C C . VAL A 1 112 ? 10.32 14.164 -1.614 1 98.5 112 VAL A C 1
ATOM 845 O O . VAL A 1 112 ? 9.984 13.188 -2.289 1 98.5 112 VAL A O 1
ATOM 848 N N . GLY A 1 113 ? 11.445 14.781 -1.779 1 98.25 113 GLY A N 1
ATOM 849 C CA . GLY A 1 113 ? 12.406 14.281 -2.752 1 98.25 113 GLY A CA 1
ATOM 850 C C . GLY A 1 113 ? 12.82 12.844 -2.5 1 98.25 113 GLY A C 1
ATOM 851 O O . GLY A 1 113 ? 12.859 12.031 -3.426 1 98.25 113 GLY A O 1
ATOM 852 N N . LYS A 1 114 ? 13.109 12.508 -1.303 1 98.62 114 LYS A N 1
ATOM 853 C CA . LYS A 1 114 ? 13.484 11.141 -0.927 1 98.62 114 LYS A CA 1
ATOM 854 C C . LYS A 1 114 ? 12.336 10.164 -1.182 1 98.62 114 LYS A C 1
ATOM 856 O O . LYS A 1 114 ? 12.562 9.055 -1.661 1 98.62 114 LYS A O 1
ATOM 861 N N . LEU A 1 115 ? 11.148 10.586 -0.81 1 98.88 115 LEU A N 1
ATOM 862 C CA . LEU A 1 115 ? 9.984 9.727 -0.968 1 98.88 115 LEU A CA 1
ATOM 863 C C . LEU A 1 115 ? 9.742 9.391 -2.438 1 98.88 115 LEU A C 1
ATOM 865 O O . LEU A 1 115 ? 9.445 8.25 -2.779 1 98.88 115 LEU A O 1
ATOM 869 N N . ILE A 1 116 ? 9.875 10.422 -3.305 1 98.81 116 ILE A N 1
ATOM 870 C CA . ILE A 1 116 ? 9.672 10.195 -4.734 1 98.81 116 ILE A CA 1
ATOM 871 C C . ILE A 1 116 ? 10.711 9.211 -5.25 1 98.81 116 ILE A C 1
ATOM 873 O O . ILE A 1 116 ? 10.375 8.234 -5.926 1 98.81 116 ILE A O 1
ATOM 877 N N . THR A 1 117 ? 11.922 9.398 -4.855 1 98.69 117 THR A N 1
ATOM 878 C CA . THR A 1 117 ? 13.016 8.539 -5.305 1 98.69 117 THR A CA 1
ATOM 879 C C . THR A 1 117 ? 12.828 7.113 -4.785 1 98.69 117 THR A C 1
ATOM 881 O O . THR A 1 117 ? 12.836 6.156 -5.562 1 98.69 117 THR A O 1
ATOM 884 N N . THR A 1 118 ? 12.641 6.918 -3.533 1 98.75 118 THR A N 1
ATOM 885 C CA . THR A 1 118 ? 12.523 5.605 -2.914 1 98.75 118 THR A CA 1
ATOM 886 C C . THR A 1 118 ? 11.305 4.859 -3.449 1 98.75 118 THR A C 1
ATOM 888 O O . THR A 1 118 ? 11.359 3.648 -3.676 1 98.75 118 THR A O 1
ATOM 891 N N . SER A 1 119 ? 10.156 5.598 -3.615 1 98.88 119 SER A N 1
ATOM 892 C CA . SER A 1 119 ? 8.93 4.996 -4.121 1 98.88 119 SER A CA 1
ATOM 893 C C . SER A 1 119 ? 9.117 4.453 -5.531 1 98.88 119 SER A C 1
ATOM 895 O O . SER A 1 119 ? 8.75 3.309 -5.816 1 98.88 119 SER A O 1
ATOM 897 N N . LYS A 1 120 ? 9.719 5.262 -6.398 1 98.88 120 LYS A N 1
ATOM 898 C CA . LYS A 1 120 ? 9.922 4.852 -7.785 1 98.88 120 LYS A CA 1
ATOM 899 C C . LYS A 1 120 ? 10.961 3.738 -7.883 1 98.88 120 LYS A C 1
ATOM 901 O O . LYS A 1 120 ? 10.781 2.783 -8.641 1 98.88 120 LYS A O 1
ATOM 906 N N . ASP A 1 121 ? 12.023 3.814 -7.078 1 98.31 121 ASP A N 1
ATOM 907 C CA . ASP A 1 121 ? 13.086 2.812 -7.098 1 98.31 121 ASP A CA 1
ATOM 908 C C . ASP A 1 121 ? 12.57 1.459 -6.613 1 98.31 121 ASP A C 1
ATOM 910 O O . ASP A 1 121 ? 13.117 0.415 -6.973 1 98.31 121 ASP A O 1
ATOM 914 N N . GLY A 1 122 ? 11.508 1.463 -5.82 1 98.44 122 GLY A N 1
ATOM 915 C CA . GLY A 1 122 ? 10.969 0.242 -5.242 1 98.44 122 GLY A CA 1
ATOM 916 C C . GLY A 1 122 ? 10.078 -0.527 -6.203 1 98.44 122 GLY A C 1
ATOM 917 O O . GLY A 1 122 ? 9.641 -1.637 -5.895 1 98.44 122 GLY A O 1
ATOM 918 N N . ILE A 1 123 ? 9.797 0.044 -7.395 1 98.81 123 ILE A N 1
ATOM 919 C CA . ILE A 1 123 ? 8.969 -0.609 -8.406 1 98.81 123 ILE A CA 1
ATOM 920 C C . ILE A 1 123 ? 9.867 -1.368 -9.383 1 98.81 123 ILE A C 1
ATOM 922 O O . ILE A 1 123 ? 10.453 -0.771 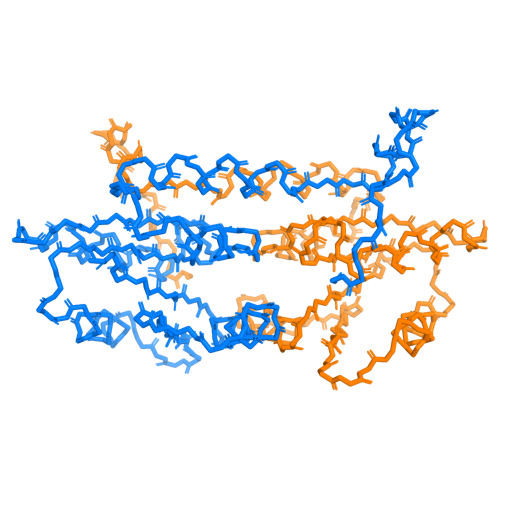-10.289 1 98.81 123 ILE A O 1
ATOM 926 N N . VAL A 1 124 ? 9.93 -2.68 -9.164 1 97.75 124 VAL A N 1
ATOM 927 C CA . VAL A 1 124 ? 10.875 -3.531 -9.875 1 97.75 124 VAL A CA 1
ATOM 928 C C . VAL A 1 124 ? 10.227 -4.879 -10.18 1 97.75 124 VAL A C 1
ATOM 930 O O . VAL A 1 124 ? 9.461 -5.406 -9.375 1 97.75 124 VAL A O 1
ATOM 933 N N . ASP A 1 125 ? 10.5 -5.387 -11.312 1 96.25 125 ASP A N 1
ATOM 934 C CA . ASP A 1 125 ? 10.016 -6.727 -11.625 1 96.25 125 ASP A CA 1
ATOM 935 C C . ASP A 1 125 ? 11.109 -7.77 -11.43 1 96.25 125 ASP A C 1
ATOM 937 O O . ASP A 1 125 ? 12.297 -7.461 -11.547 1 96.25 125 ASP A O 1
ATOM 941 N N . SER A 1 126 ? 10.695 -8.945 -11.133 1 91 126 SER A N 1
ATOM 942 C CA . SER A 1 126 ? 11.594 -10.055 -10.82 1 91 126 SER A CA 1
ATOM 943 C C . SER A 1 126 ? 12.484 -10.391 -12.016 1 91 126 SER A C 1
ATOM 945 O O . SER A 1 126 ? 13.648 -10.758 -11.844 1 91 126 SER A O 1
ATOM 947 N N . VAL A 1 127 ? 12.016 -10.273 -13.172 1 86.94 127 VAL A N 1
ATOM 948 C CA . VAL A 1 127 ? 12.75 -10.656 -14.375 1 86.94 127 VAL A CA 1
ATOM 949 C C . VAL A 1 127 ? 13.969 -9.758 -14.539 1 86.94 127 VAL A C 1
ATOM 951 O O . VAL A 1 127 ? 15.078 -10.242 -14.797 1 86.94 127 VAL A O 1
ATOM 954 N N . SER A 1 128 ? 13.711 -8.461 -14.406 1 86.81 128 SER A N 1
ATOM 955 C CA . SER A 1 128 ? 14.805 -7.5 -14.508 1 86.81 128 SER A CA 1
ATOM 956 C C . SER A 1 128 ? 15.844 -7.727 -13.414 1 86.81 128 SER A C 1
ATOM 958 O O . SER A 1 128 ? 17.047 -7.574 -13.648 1 86.81 128 SER A O 1
ATOM 960 N N . LEU A 1 129 ? 15.422 -8.094 -12.258 1 85.5 129 LEU A N 1
ATOM 961 C CA . LEU A 1 129 ? 16.312 -8.305 -11.125 1 85.5 129 LEU A CA 1
ATOM 962 C C . LEU A 1 129 ? 17.188 -9.539 -11.344 1 85.5 129 LEU A C 1
ATOM 964 O O . LEU A 1 129 ? 18.391 -9.523 -11.062 1 85.5 129 LEU A O 1
ATOM 968 N N . LEU A 1 130 ? 16.578 -10.602 -11.82 1 82.75 130 LEU A N 1
ATOM 969 C CA . LEU A 1 130 ? 17.266 -11.867 -12.039 1 82.75 130 LEU A CA 1
ATOM 970 C C . LEU A 1 130 ? 18.234 -11.766 -13.211 1 82.75 130 LEU A C 1
ATOM 972 O O . LEU A 1 130 ? 19.219 -12.5 -13.281 1 82.75 130 LEU A O 1
ATOM 976 N N . ALA A 1 131 ? 17.859 -10.898 -14.172 1 80.75 131 ALA A N 1
ATOM 977 C CA . ALA A 1 131 ? 18.75 -10.68 -15.305 1 80.75 131 ALA A CA 1
ATOM 978 C C . ALA A 1 131 ? 20 -9.891 -14.883 1 80.75 131 ALA A C 1
ATOM 980 O O . ALA A 1 131 ? 21.062 -10.062 -15.461 1 80.75 131 ALA A O 1
ATOM 981 N N . GLU A 1 132 ? 19.75 -8.93 -14.07 1 66.56 132 GLU A N 1
ATOM 982 C CA . GLU A 1 132 ? 20.859 -8.109 -13.594 1 66.56 132 GLU A CA 1
ATOM 983 C C . GLU A 1 132 ? 21.75 -8.891 -12.633 1 66.56 132 GLU A C 1
ATOM 985 O O . GLU A 1 132 ? 22.891 -8.516 -12.391 1 66.56 132 GLU A O 1
ATOM 990 N N . ASP A 1 133 ? 21.141 -9.688 -11.734 1 56.88 133 ASP A N 1
ATOM 991 C CA . ASP A 1 133 ? 21.844 -10.359 -10.641 1 56.88 133 ASP A CA 1
ATOM 992 C C . ASP A 1 133 ? 22.766 -11.453 -11.172 1 56.88 133 ASP A C 1
ATOM 994 O O . ASP A 1 133 ? 23.094 -12.398 -10.445 1 56.88 133 ASP A O 1
ATOM 998 N N . ASN A 1 134 ? 23.234 -11.773 -12.219 1 46.03 134 ASN A N 1
ATOM 999 C CA . ASN A 1 134 ? 24.453 -12.555 -12.016 1 46.03 134 ASN A CA 1
ATOM 1000 C C . ASN A 1 134 ? 25.141 -12.172 -10.711 1 46.03 134 ASN A C 1
ATOM 1002 O O . ASN A 1 134 ? 26.078 -12.844 -10.289 1 46.03 134 ASN A O 1
ATOM 1006 N N . HIS A 1 135 ? 25.078 -10.883 -10.039 1 41.41 135 HIS A N 1
ATOM 1007 C CA . HIS A 1 135 ? 25.984 -10.523 -8.953 1 41.41 135 HIS A CA 1
ATOM 1008 C C . HIS A 1 135 ? 25.312 -10.68 -7.594 1 41.41 135 HIS A C 1
ATOM 1010 O O . HIS A 1 135 ? 25.938 -11.148 -6.637 1 41.41 135 HIS A O 1
ATOM 1016 N N . ASP A 1 136 ? 24 -9.922 -6.922 1 42.47 136 ASP A N 1
ATOM 1017 C CA . ASP A 1 136 ? 23.844 -9.617 -5.5 1 42.47 136 ASP A CA 1
ATOM 1018 C C . ASP A 1 136 ? 22.797 -10.523 -4.863 1 42.47 136 ASP A C 1
ATOM 1020 O O . ASP A 1 136 ? 21.609 -10.172 -4.832 1 42.47 136 ASP A O 1
ATOM 1024 N N . GLU A 1 137 ? 22.766 -11.844 -4.953 1 45.12 137 GLU A N 1
ATOM 1025 C CA . GLU A 1 137 ? 22.109 -12.891 -4.184 1 45.12 137 GLU A CA 1
ATOM 1026 C C . GLU A 1 137 ? 21.781 -12.414 -2.773 1 45.12 137 GLU A C 1
ATOM 1028 O O . GLU A 1 137 ? 20.969 -13.039 -2.08 1 45.12 137 GLU A O 1
ATOM 1033 N N . GLU A 1 138 ? 22.625 -11.633 -2.172 1 44.31 138 GLU A N 1
ATOM 1034 C CA . GLU A 1 138 ? 22.594 -11.289 -0.752 1 44.31 138 GLU A CA 1
ATOM 1035 C C . GLU A 1 138 ? 21.422 -10.367 -0.427 1 44.31 138 GLU A C 1
ATOM 1037 O O . GLU A 1 138 ? 21.312 -9.875 0.698 1 44.31 138 GLU A O 1
ATOM 1042 N N . LEU A 1 139 ? 20.672 -10.031 -1.426 1 45.12 139 LEU A N 1
ATOM 1043 C CA . LEU A 1 139 ? 19.781 -8.891 -1.273 1 45.12 139 LEU A CA 1
ATOM 1044 C C . LEU A 1 139 ? 18.594 -9.242 -0.38 1 45.12 139 LEU A C 1
ATOM 1046 O O . LEU A 1 139 ? 17.844 -8.359 0.039 1 45.12 139 LEU A O 1
ATOM 1050 N N . PHE A 1 140 ? 18.406 -10.562 -0.096 1 54.84 140 PHE A N 1
ATOM 1051 C CA . PHE A 1 140 ? 17.156 -10.906 0.568 1 54.84 140 PHE A CA 1
ATOM 1052 C C . PHE A 1 140 ? 17.406 -11.297 2.018 1 54.84 140 PHE A C 1
ATOM 1054 O O . PHE A 1 140 ? 16.781 -12.234 2.525 1 54.84 140 PHE A O 1
ATOM 1061 N N . GLU A 1 141 ? 18.375 -10.797 2.604 1 47.12 141 GLU A N 1
ATOM 1062 C CA . GLU A 1 141 ? 18.703 -11.328 3.924 1 47.12 141 GLU A CA 1
ATOM 1063 C C . GLU A 1 141 ? 17.656 -10.938 4.957 1 47.12 141 GLU A C 1
ATOM 1065 O O . GLU A 1 141 ? 17.562 -11.555 6.02 1 47.12 141 GLU A O 1
ATOM 1070 N N . ASP A 1 142 ? 16.844 -9.812 4.715 1 48.28 142 ASP A N 1
ATOM 1071 C CA . ASP A 1 142 ? 16 -9.414 5.84 1 48.28 142 ASP A CA 1
ATOM 1072 C C . ASP A 1 142 ? 14.578 -9.945 5.68 1 48.28 142 ASP A C 1
ATOM 1074 O O . ASP A 1 142 ? 14.062 -10.016 4.566 1 48.28 142 ASP A O 1
ATOM 1078 N N . GLY A 1 143 ? 14.094 -10.828 6.527 1 61.66 143 GLY A N 1
ATOM 1079 C CA . GLY A 1 143 ? 12.773 -11.445 6.609 1 61.66 143 GLY A CA 1
ATOM 1080 C C . GLY A 1 143 ? 11.656 -10.445 6.805 1 61.66 143 GLY A C 1
ATOM 1081 O O . GLY A 1 143 ? 10.836 -10.594 7.711 1 61.66 143 GLY A O 1
ATOM 1082 N N . ILE A 1 144 ? 11.852 -9.289 6.207 1 68.75 144 ILE A N 1
ATOM 1083 C CA . ILE A 1 144 ? 10.75 -8.328 6.301 1 68.75 144 ILE A CA 1
ATOM 1084 C C . ILE A 1 144 ? 9.719 -8.625 5.215 1 68.75 144 ILE A C 1
ATOM 1086 O O . ILE A 1 144 ? 10.078 -8.969 4.086 1 68.75 144 ILE A O 1
ATOM 1090 N N . MET B 1 1 ? -6.762 -15.328 -19.641 1 90.94 1 MET B N 1
ATOM 1091 C CA . MET B 1 1 ? -6.719 -14.125 -18.812 1 90.94 1 MET B CA 1
ATOM 1092 C C . MET B 1 1 ? -5.676 -14.258 -17.719 1 90.94 1 MET B C 1
ATOM 1094 O O . MET B 1 1 ? -5.605 -15.289 -17.031 1 90.94 1 MET B O 1
ATOM 1098 N N . ILE B 1 2 ? -4.883 -13.273 -17.531 1 97.81 2 ILE B N 1
ATOM 1099 C CA . ILE B 1 2 ? -3.801 -13.297 -16.547 1 97.81 2 ILE B CA 1
ATOM 1100 C C . ILE B 1 2 ? -4.383 -13.242 -15.141 1 97.81 2 ILE B C 1
ATOM 1102 O O . ILE B 1 2 ? -5.18 -12.359 -14.828 1 97.81 2 ILE B O 1
ATOM 1106 N N . LYS B 1 3 ? -4.055 -14.211 -14.32 1 98.44 3 LYS B N 1
ATOM 1107 C CA . LYS B 1 3 ? -4.391 -14.188 -12.898 1 98.44 3 LYS B CA 1
ATOM 1108 C C . LYS B 1 3 ? -3.518 -13.188 -12.141 1 98.44 3 LYS B C 1
ATOM 1110 O O . LYS B 1 3 ? -2.299 -13.156 -12.328 1 98.44 3 LYS B O 1
ATOM 1115 N N . VAL B 1 4 ? -4.191 -12.383 -11.297 1 98.88 4 VAL B N 1
ATOM 1116 C CA . VAL B 1 4 ? -3.438 -11.414 -10.508 1 98.88 4 VAL B CA 1
ATOM 1117 C C . VAL B 1 4 ? -3.566 -11.742 -9.016 1 98.88 4 VAL B C 1
ATOM 1119 O O . VAL B 1 4 ? -4.676 -11.914 -8.508 1 98.88 4 VAL B O 1
ATOM 1122 N N .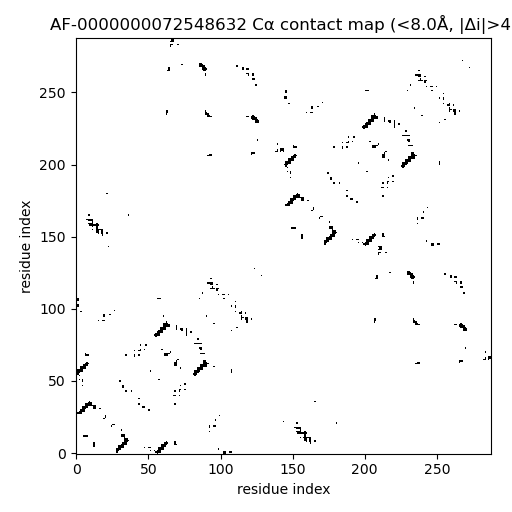 ILE B 1 5 ? -2.443 -11.844 -8.367 1 98.94 5 ILE B N 1
ATOM 1123 C CA . ILE B 1 5 ? -2.396 -12.016 -6.922 1 98.94 5 ILE B CA 1
ATOM 1124 C C . ILE B 1 5 ? -1.714 -10.805 -6.285 1 98.94 5 ILE B C 1
ATOM 1126 O O . ILE B 1 5 ? -0.62 -10.414 -6.699 1 98.94 5 ILE B O 1
ATOM 1130 N N . VAL B 1 6 ? -2.365 -10.258 -5.301 1 98.94 6 VAL B N 1
ATOM 1131 C CA . VAL B 1 6 ? -1.821 -9.133 -4.547 1 98.94 6 VAL B CA 1
ATOM 1132 C C . VAL B 1 6 ? -1.366 -9.609 -3.168 1 98.94 6 VAL B C 1
ATOM 1134 O O . VAL B 1 6 ? -2.172 -10.117 -2.381 1 98.94 6 VAL B O 1
ATOM 1137 N N . VAL B 1 7 ? -0.083 -9.477 -2.885 1 98.94 7 VAL B N 1
ATOM 1138 C CA . VAL B 1 7 ? 0.504 -9.969 -1.642 1 98.94 7 VAL B CA 1
ATOM 1139 C C . VAL B 1 7 ? 1.19 -8.812 -0.907 1 98.94 7 VAL B C 1
ATOM 1141 O O . VAL B 1 7 ? 2.115 -8.195 -1.438 1 98.94 7 VAL B O 1
ATOM 1144 N N . ALA B 1 8 ? 0.778 -8.539 0.311 1 98.94 8 ALA B N 1
ATOM 1145 C CA . ALA B 1 8 ? 1.316 -7.383 1.024 1 98.94 8 ALA B CA 1
ATOM 1146 C C . ALA B 1 8 ? 1.24 -7.586 2.535 1 98.94 8 ALA B C 1
ATOM 1148 O O . ALA B 1 8 ? 0.421 -8.367 3.021 1 98.94 8 ALA B O 1
ATOM 1149 N N . HIS B 1 9 ? 2.111 -6.949 3.312 1 98.94 9 HIS B N 1
ATOM 1150 C CA . HIS B 1 9 ? 2.105 -6.992 4.77 1 98.94 9 HIS B CA 1
ATOM 1151 C C . HIS B 1 9 ? 0.787 -6.473 5.332 1 98.94 9 HIS B C 1
ATOM 1153 O O . HIS B 1 9 ? 0.156 -5.598 4.738 1 98.94 9 HIS B O 1
ATOM 1159 N N . GLY B 1 10 ? 0.418 -6.988 6.512 1 98.56 10 GLY B N 1
ATOM 1160 C CA . GLY B 1 10 ? -0.757 -6.477 7.195 1 98.56 10 GLY B CA 1
ATOM 1161 C C . GLY B 1 10 ? -2.037 -6.66 6.402 1 98.56 10 GLY B C 1
ATOM 1162 O O . GLY B 1 10 ? -2.326 -7.758 5.926 1 98.56 10 GLY B O 1
ATOM 1163 N N . GLN B 1 11 ? -2.842 -5.57 6.305 1 98.75 11 GLN B N 1
ATOM 1164 C CA . GLN B 1 11 ? -4.109 -5.605 5.586 1 98.75 11 GLN B CA 1
ATOM 1165 C C . GLN B 1 11 ? -4.051 -4.73 4.332 1 98.75 11 GLN B C 1
ATOM 1167 O O . GLN B 1 11 ? -5.082 -4.234 3.871 1 98.75 11 GLN B O 1
ATOM 1172 N N . PHE B 1 12 ? -2.828 -4.551 3.891 1 98.94 12 PHE B N 1
ATOM 1173 C CA . PHE B 1 12 ? -2.613 -3.709 2.719 1 98.94 12 PHE B CA 1
ATOM 1174 C C . PHE B 1 12 ? -3.23 -4.344 1.479 1 98.94 12 PHE B C 1
ATOM 1176 O O . PHE B 1 12 ? -3.918 -3.67 0.708 1 98.94 12 PHE B O 1
ATOM 1183 N N . ALA B 1 13 ? -3.084 -5.641 1.287 1 98.94 13 ALA B N 1
ATOM 1184 C CA . ALA B 1 13 ? -3.586 -6.309 0.089 1 98.94 13 ALA B CA 1
ATOM 1185 C C . ALA B 1 13 ? -5.109 -6.262 0.032 1 98.94 13 ALA B C 1
ATOM 1187 O O . ALA B 1 13 ? -5.688 -5.828 -0.969 1 98.94 13 ALA B O 1
ATOM 1188 N N . SER B 1 14 ? -5.75 -6.672 1.11 1 98.88 14 SER B N 1
ATOM 1189 C CA . SER B 1 14 ? -7.211 -6.625 1.138 1 98.88 14 SER B CA 1
ATOM 1190 C C . SER B 1 14 ? -7.723 -5.191 1.068 1 98.88 14 SER B C 1
ATOM 1192 O O . SER B 1 14 ? -8.742 -4.922 0.439 1 98.88 14 SER B O 1
ATOM 1194 N N . GLY B 1 15 ? -7.004 -4.23 1.696 1 98.88 15 GLY B N 1
ATOM 1195 C CA . GLY B 1 15 ? -7.383 -2.828 1.674 1 98.88 15 GLY B CA 1
ATOM 1196 C C . GLY B 1 15 ? -7.391 -2.234 0.278 1 98.88 15 GLY B C 1
ATOM 1197 O O . GLY B 1 15 ? -8.367 -1.598 -0.126 1 98.88 15 GLY B O 1
ATOM 1198 N N . ILE B 1 16 ? -6.348 -2.461 -0.486 1 98.94 16 ILE B N 1
ATOM 1199 C CA . ILE B 1 16 ? -6.242 -1.835 -1.8 1 98.94 16 ILE B CA 1
ATOM 1200 C C . ILE B 1 16 ? -7.246 -2.473 -2.756 1 98.94 16 ILE B C 1
ATOM 1202 O O . ILE B 1 16 ? -7.719 -1.825 -3.695 1 98.94 16 ILE B O 1
ATOM 1206 N N . LEU B 1 17 ? -7.688 -3.73 -2.521 1 98.88 17 LEU B N 1
ATOM 1207 C CA . LEU B 1 17 ? -8.703 -4.348 -3.367 1 98.88 17 LEU B CA 1
ATOM 1208 C C . LEU B 1 17 ? -10.062 -3.686 -3.158 1 98.88 17 LEU B C 1
ATOM 1210 O O . LEU B 1 17 ? -10.883 -3.648 -4.074 1 98.88 17 LEU B O 1
ATOM 1214 N N . THR B 1 18 ? -10.305 -3.168 -1.936 1 98.75 18 THR B N 1
ATOM 1215 C CA . THR B 1 18 ? -11.539 -2.412 -1.741 1 98.75 18 THR B CA 1
ATOM 1216 C C . THR B 1 18 ? -11.516 -1.124 -2.559 1 98.75 18 THR B C 1
ATOM 1218 O O . THR B 1 18 ? -12.562 -0.662 -3.027 1 98.75 18 THR B O 1
ATOM 1221 N N . SER B 1 19 ? -10.328 -0.498 -2.734 1 98.75 19 SER B N 1
ATOM 1222 C CA . SER B 1 19 ? -10.18 0.666 -3.604 1 98.75 19 SER B CA 1
ATOM 1223 C C . SER B 1 19 ? -10.469 0.311 -5.059 1 98.75 19 SER B C 1
ATOM 1225 O O . SER B 1 19 ? -11.18 1.043 -5.75 1 98.75 19 SER B O 1
ATOM 1227 N N . LEU B 1 20 ? -9.914 -0.804 -5.453 1 98.81 20 LEU B N 1
ATOM 1228 C CA . LEU B 1 20 ? -10.141 -1.276 -6.812 1 98.81 20 LEU B CA 1
ATOM 1229 C C . LEU B 1 20 ? -11.633 -1.479 -7.078 1 98.81 20 LEU B C 1
ATOM 1231 O O . LEU B 1 20 ? -12.148 -1.036 -8.102 1 98.81 20 LEU B O 1
ATOM 1235 N N . LYS B 1 21 ? -12.297 -2.094 -6.16 1 98.38 21 LYS B N 1
ATOM 1236 C CA . LYS B 1 21 ? -13.727 -2.367 -6.305 1 98.38 21 LYS B CA 1
ATOM 1237 C C . LYS B 1 21 ? -14.531 -1.073 -6.371 1 98.38 21 LYS B C 1
ATOM 1239 O O . LYS B 1 21 ? -15.484 -0.967 -7.141 1 98.38 21 LYS B O 1
ATOM 1244 N N . LEU B 1 22 ? -14.195 -0.157 -5.539 1 98 22 LEU B N 1
ATOM 1245 C CA . LEU B 1 22 ? -14.883 1.129 -5.508 1 98 22 LEU B CA 1
ATOM 1246 C C . LEU B 1 22 ? -14.781 1.835 -6.855 1 98 22 LEU B C 1
ATOM 1248 O O . LEU B 1 22 ? -15.742 2.463 -7.305 1 98 22 LEU B O 1
ATOM 1252 N N . ILE B 1 23 ? -13.625 1.724 -7.496 1 97.94 23 ILE B N 1
ATOM 1253 C CA . ILE B 1 23 ? -13.352 2.5 -8.703 1 97.94 23 ILE B CA 1
ATOM 1254 C C . ILE B 1 23 ? -13.789 1.71 -9.93 1 97.94 23 ILE B C 1
ATOM 1256 O O . ILE B 1 23 ? -14.422 2.258 -10.836 1 97.94 23 ILE B O 1
ATOM 1260 N N . ALA B 1 24 ? -13.484 0.417 -9.938 1 97.5 24 ALA B N 1
ATOM 1261 C CA . ALA B 1 24 ? -13.656 -0.374 -11.156 1 97.5 24 ALA B CA 1
ATOM 1262 C C . ALA B 1 24 ? -14.883 -1.281 -11.047 1 97.5 24 ALA B C 1
ATOM 1264 O O . ALA B 1 24 ? -15.266 -1.928 -12.023 1 97.5 24 ALA B O 1
ATOM 1265 N N . GLY B 1 25 ? -15.492 -1.397 -9.883 1 97.44 25 GLY B N 1
ATOM 1266 C CA . GLY B 1 25 ? -16.562 -2.367 -9.68 1 97.44 25 GLY B CA 1
ATOM 1267 C C . GLY B 1 25 ? -16.047 -3.762 -9.375 1 97.44 25 GLY B C 1
ATOM 1268 O O . GLY B 1 25 ? -14.906 -3.924 -8.914 1 97.44 25 GLY B O 1
ATOM 1269 N N . GLU B 1 26 ? -16.922 -4.738 -9.555 1 95.75 26 GLU B N 1
ATOM 1270 C CA . GLU B 1 26 ? -16.547 -6.125 -9.297 1 95.75 26 GLU B CA 1
ATOM 1271 C C . GLU B 1 26 ? -15.484 -6.602 -10.289 1 95.75 26 GLU B C 1
ATOM 1273 O O . GLU B 1 26 ? -15.57 -6.301 -11.484 1 95.75 26 GLU B O 1
ATOM 1278 N N . VAL B 1 27 ? -14.516 -7.227 -9.789 1 95.44 27 VAL B N 1
ATOM 1279 C CA . VAL B 1 27 ? -13.453 -7.75 -10.641 1 95.44 27 VAL B CA 1
ATOM 1280 C C . VAL B 1 27 ? -13.312 -9.25 -10.43 1 95.44 27 VAL B C 1
ATOM 1282 O O . VAL B 1 27 ? -13.594 -9.766 -9.344 1 95.44 27 VAL B O 1
ATOM 1285 N N . GLU B 1 28 ? -12.898 -9.906 -11.477 1 95.44 28 GLU B N 1
ATOM 1286 C CA . GLU B 1 28 ? -12.695 -11.352 -11.414 1 95.44 28 GLU B CA 1
ATOM 1287 C C . GLU B 1 28 ? -11.211 -11.703 -11.523 1 95.44 28 GLU B C 1
ATOM 1289 O O . GLU B 1 28 ? -10.445 -10.977 -12.156 1 95.44 28 GLU B O 1
ATOM 1294 N N . ASN B 1 29 ? -10.789 -12.75 -10.891 1 97 29 ASN B N 1
ATOM 1295 C CA . ASN B 1 29 ? -9.469 -13.359 -11.039 1 97 29 ASN B CA 1
ATOM 1296 C C . ASN B 1 29 ? -8.367 -12.461 -10.484 1 97 29 ASN B C 1
ATOM 1298 O O . ASN B 1 29 ? -7.242 -12.477 -10.977 1 97 29 ASN B O 1
ATOM 1302 N N . ILE B 1 30 ? -8.695 -11.594 -9.523 1 98.62 30 ILE B N 1
ATOM 1303 C CA . ILE B 1 30 ? -7.762 -10.844 -8.688 1 98.62 30 ILE B CA 1
ATOM 1304 C C . ILE B 1 30 ? -7.988 -11.203 -7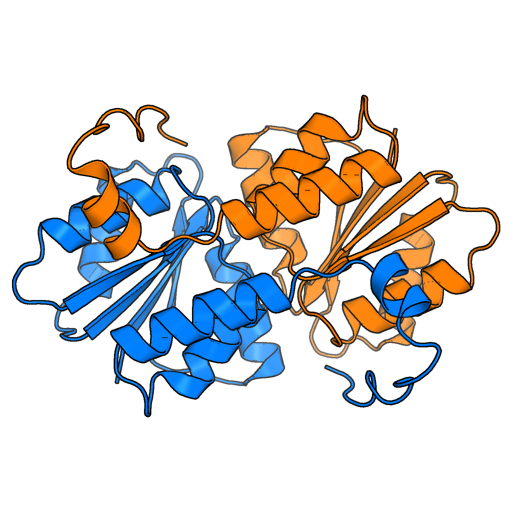.219 1 98.62 30 ILE B C 1
ATOM 1306 O O . ILE B 1 30 ? -9.117 -11.133 -6.727 1 98.62 30 ILE B O 1
ATOM 1310 N N . GLU B 1 31 ? -6.926 -11.586 -6.578 1 98.56 31 GLU B N 1
ATOM 1311 C CA . GLU B 1 31 ? -7.047 -12.039 -5.199 1 98.56 31 GLU B CA 1
ATOM 1312 C C . GLU B 1 31 ? -6.008 -11.375 -4.305 1 98.56 31 GLU B C 1
ATOM 1314 O O . GLU B 1 31 ? -4.875 -11.133 -4.73 1 98.56 31 GLU B O 1
ATOM 1319 N N . ALA B 1 32 ? -6.438 -11.141 -3.07 1 98.88 32 ALA B N 1
ATOM 1320 C CA . ALA B 1 32 ? -5.543 -10.555 -2.076 1 98.88 32 ALA B CA 1
ATOM 1321 C C . ALA B 1 32 ? -5.07 -11.609 -1.078 1 98.88 32 ALA B C 1
ATOM 1323 O O . ALA B 1 32 ? -5.848 -12.469 -0.656 1 98.88 32 ALA B O 1
ATOM 1324 N N . ILE B 1 33 ? -3.812 -11.531 -0.723 1 98.94 33 ILE B N 1
ATOM 1325 C CA . ILE B 1 33 ? -3.229 -12.305 0.365 1 98.94 33 ILE B CA 1
ATOM 1326 C C . ILE B 1 33 ? -2.518 -11.375 1.342 1 98.94 33 ILE B C 1
ATOM 1328 O O . ILE B 1 33 ? -1.491 -10.781 1.006 1 98.94 33 ILE B O 1
ATOM 1332 N N . ASP B 1 34 ? -3.061 -11.297 2.518 1 98.88 34 ASP B N 1
ATOM 1333 C CA . ASP B 1 34 ? -2.475 -10.484 3.574 1 98.88 34 ASP B CA 1
ATOM 1334 C C . ASP B 1 34 ? -1.405 -11.258 4.34 1 98.88 34 ASP B C 1
ATOM 1336 O O . ASP B 1 34 ? -1.682 -12.328 4.891 1 98.88 34 ASP B O 1
ATOM 1340 N N . PHE B 1 35 ? -0.156 -10.75 4.332 1 98.81 35 PHE B N 1
ATOM 1341 C CA . PHE B 1 35 ? 0.902 -11.289 5.18 1 98.81 35 PHE B CA 1
ATOM 1342 C C . PHE B 1 35 ? 0.799 -10.734 6.594 1 98.81 35 PHE B C 1
ATOM 1344 O O . PHE B 1 35 ? 1.355 -9.672 6.891 1 98.81 35 PHE B O 1
ATOM 1351 N N . SER B 1 36 ? 0.182 -11.477 7.465 1 97.62 36 SER B N 1
ATOM 1352 C CA . SER B 1 36 ? -0.225 -11 8.781 1 97.62 36 SER B CA 1
ATOM 1353 C C . SER B 1 36 ? 0.817 -11.344 9.844 1 97.62 36 SER B C 1
ATOM 1355 O O . SER B 1 36 ? 1.715 -12.148 9.594 1 97.62 36 SER B O 1
ATOM 1357 N N . GLU B 1 37 ? 0.646 -10.648 10.969 1 96.69 37 GLU B N 1
ATOM 1358 C CA . GLU B 1 37 ? 1.514 -10.93 12.109 1 96.69 37 GLU B CA 1
ATOM 1359 C C . GLU B 1 37 ? 1.489 -12.406 12.477 1 96.69 37 GLU B C 1
ATOM 1361 O O . GLU B 1 37 ? 0.417 -13.008 12.586 1 96.69 37 GLU B O 1
ATOM 1366 N N . GLY B 1 38 ? 2.639 -13.016 12.641 1 96.56 38 GLY B N 1
ATOM 1367 C CA . GLY B 1 38 ? 2.73 -14.398 13.078 1 96.56 38 GLY B CA 1
ATOM 1368 C C . GLY B 1 38 ? 2.764 -15.391 11.93 1 96.56 38 GLY B C 1
ATOM 1369 O O . GLY B 1 38 ? 3.119 -16.562 12.117 1 96.56 38 GLY B O 1
ATOM 1370 N N . MET B 1 39 ? 2.359 -15.031 10.734 1 97.88 39 MET B N 1
ATOM 1371 C CA . MET B 1 39 ? 2.408 -15.906 9.57 1 97.88 39 MET B CA 1
ATOM 1372 C C . MET B 1 39 ? 3.848 -16.141 9.117 1 97.88 39 MET B C 1
ATOM 1374 O O . MET B 1 39 ? 4.609 -15.188 8.953 1 97.88 39 MET B O 1
ATOM 1378 N N . SER B 1 40 ? 4.176 -17.375 8.883 1 98.06 40 SER B N 1
ATOM 1379 C CA . SER B 1 40 ? 5.527 -17.703 8.445 1 98.06 40 SER B CA 1
ATOM 1380 C C . SER B 1 40 ? 5.672 -17.531 6.938 1 98.06 40 SER B C 1
ATOM 1382 O O . SER B 1 40 ? 4.676 -17.531 6.207 1 98.06 40 SER B O 1
ATOM 1384 N N . ALA B 1 41 ? 6.914 -17.391 6.496 1 98.12 41 ALA B N 1
ATOM 1385 C CA . ALA B 1 41 ? 7.207 -17.344 5.066 1 98.12 41 ALA B CA 1
ATOM 1386 C C . ALA B 1 41 ? 6.688 -18.594 4.359 1 98.12 41 ALA B C 1
ATOM 1388 O O . ALA B 1 41 ? 6.184 -18.516 3.238 1 98.12 41 ALA B O 1
ATOM 1389 N N . GLN B 1 42 ? 6.789 -19.719 4.996 1 98.12 42 GLN B N 1
ATOM 1390 C CA . GLN B 1 42 ? 6.34 -20.984 4.43 1 98.12 42 GLN B CA 1
ATOM 1391 C C . GLN B 1 42 ? 4.82 -21 4.273 1 98.12 42 GLN B C 1
ATOM 1393 O O . GLN B 1 42 ? 4.301 -21.5 3.266 1 98.12 42 GLN B O 1
ATOM 1398 N N . GLU B 1 43 ? 4.188 -20.516 5.289 1 98.56 43 GLU B N 1
ATOM 1399 C CA . GLU B 1 43 ? 2.73 -20.422 5.207 1 98.56 43 GLU B CA 1
ATOM 1400 C C . GLU B 1 43 ? 2.297 -19.5 4.078 1 98.56 43 GLU B C 1
ATOM 1402 O O . GLU B 1 43 ? 1.353 -19.797 3.346 1 98.56 43 GLU B O 1
ATOM 1407 N N . LEU B 1 44 ? 2.967 -18.359 3.98 1 98.75 44 LEU B N 1
ATOM 1408 C CA . LEU B 1 44 ? 2.668 -17.422 2.906 1 98.75 44 LEU B CA 1
ATOM 1409 C C . LEU B 1 44 ? 2.861 -18.078 1.541 1 98.75 44 LEU B C 1
ATOM 1411 O O . LEU B 1 44 ? 1.994 -17.969 0.67 1 98.75 44 LEU B O 1
ATOM 1415 N N . LYS B 1 45 ? 3.955 -18.766 1.356 1 98.44 45 LYS B N 1
ATOM 1416 C CA . LYS B 1 45 ? 4.254 -19.438 0.097 1 98.44 45 LYS B CA 1
ATOM 1417 C C . LYS B 1 45 ? 3.162 -20.453 -0.262 1 98.44 45 LYS B C 1
ATOM 1419 O O . LYS B 1 45 ? 2.729 -20.516 -1.414 1 98.44 45 LYS B O 1
ATOM 1424 N N . ALA B 1 46 ? 2.736 -21.203 0.724 1 98.44 46 ALA B N 1
ATOM 1425 C CA . ALA B 1 46 ? 1.69 -22.203 0.511 1 98.44 46 ALA B CA 1
ATOM 1426 C C . ALA B 1 46 ? 0.391 -21.547 0.056 1 98.44 46 ALA B C 1
ATOM 1428 O O . ALA B 1 46 ? -0.314 -22.078 -0.804 1 98.44 46 ALA B O 1
ATOM 1429 N N . ARG B 1 47 ? 0.066 -20.375 0.621 1 98.75 47 ARG B N 1
ATOM 1430 C CA . ARG B 1 47 ? -1.153 -19.672 0.248 1 98.75 47 ARG B CA 1
ATOM 1431 C C . ARG B 1 47 ? -1.073 -19.156 -1.187 1 98.75 47 ARG B C 1
ATOM 1433 O O . ARG B 1 47 ? -2.043 -19.266 -1.941 1 98.75 47 ARG B O 1
ATOM 1440 N N . ILE B 1 48 ? 0.059 -18.625 -1.563 1 98.81 48 ILE B N 1
ATOM 1441 C CA . ILE B 1 48 ? 0.238 -18.125 -2.92 1 98.81 48 ILE B CA 1
ATOM 1442 C C . ILE B 1 48 ? 0.164 -19.281 -3.916 1 98.81 48 ILE B C 1
ATOM 1444 O O . ILE B 1 48 ? -0.516 -19.188 -4.941 1 98.81 48 ILE B O 1
ATOM 1448 N N . LYS B 1 49 ? 0.848 -20.359 -3.59 1 98.06 49 LYS B N 1
ATOM 1449 C CA . LYS B 1 49 ? 0.849 -21.531 -4.457 1 98.06 49 LYS B CA 1
ATOM 1450 C C . LYS B 1 49 ? -0.571 -22.031 -4.703 1 98.06 49 LYS B C 1
ATOM 1452 O O . LYS B 1 49 ? -0.932 -22.359 -5.836 1 98.06 49 LYS B O 1
ATOM 1457 N N . SER B 1 50 ? -1.335 -22.109 -3.625 1 98.44 50 SER B N 1
ATOM 1458 C CA . SER B 1 50 ? -2.723 -22.547 -3.732 1 98.44 50 SER B CA 1
ATOM 1459 C C . SER B 1 50 ? -3.531 -21.609 -4.617 1 98.44 50 SER B C 1
ATOM 1461 O O . SER B 1 50 ? -4.379 -22.047 -5.395 1 98.44 50 SER B O 1
ATOM 1463 N N . ALA B 1 51 ? -3.291 -20.328 -4.527 1 98.38 51 ALA B N 1
ATOM 1464 C CA . ALA B 1 51 ? -4.059 -19.312 -5.238 1 98.38 51 ALA B CA 1
ATOM 1465 C C . ALA B 1 51 ? -3.791 -19.359 -6.738 1 98.38 51 ALA B C 1
ATOM 1467 O O . ALA B 1 51 ? -4.645 -18.984 -7.543 1 98.38 51 ALA B O 1
ATOM 1468 N N . ILE B 1 52 ? -2.617 -19.875 -7.164 1 97.31 52 ILE B N 1
ATOM 1469 C CA . ILE B 1 52 ? -2.275 -19.797 -8.578 1 97.31 52 ILE B CA 1
ATOM 1470 C C . ILE B 1 52 ? -2.395 -21.172 -9.227 1 97.31 52 ILE B C 1
ATOM 1472 O O . ILE B 1 52 ? -2.023 -21.344 -10.391 1 97.31 52 ILE B O 1
ATOM 1476 N N . LEU B 1 53 ? -2.871 -22.156 -8.445 1 95.62 53 LEU B N 1
ATOM 1477 C CA . LEU B 1 53 ? -3.012 -23.516 -8.938 1 95.62 53 LEU B CA 1
ATOM 1478 C C . LEU B 1 53 ? -3.861 -23.547 -10.203 1 95.62 53 LEU B C 1
ATOM 1480 O O . LEU B 1 53 ? -4.969 -23 -10.227 1 95.62 53 LEU B O 1
ATOM 1484 N N . GLY B 1 54 ? -3.312 -24.094 -11.234 1 94.44 54 GLY B N 1
ATOM 1485 C CA . GLY B 1 54 ? -4.055 -24.297 -12.469 1 94.44 54 GLY B CA 1
ATOM 1486 C C . GLY B 1 54 ? -4.012 -23.094 -13.391 1 94.44 54 GLY B C 1
ATOM 1487 O O . GLY B 1 54 ? -4.574 -23.125 -14.492 1 94.44 54 GLY B O 1
ATOM 1488 N N . GLU B 1 55 ? -3.385 -22.031 -12.984 1 96.69 55 GLU B N 1
ATOM 1489 C CA . GLU B 1 55 ? -3.271 -20.828 -13.797 1 96.69 55 GLU B CA 1
ATOM 1490 C C . GLU B 1 55 ? -1.991 -20.844 -14.633 1 96.69 55 GLU B C 1
ATOM 1492 O O . GLU B 1 55 ? -0.907 -21.109 -14.102 1 96.69 55 GLU B O 1
ATOM 1497 N N . ARG B 1 56 ? -2.057 -20.578 -15.852 1 95.12 56 ARG B N 1
ATOM 1498 C CA . ARG B 1 56 ? -0.904 -20.641 -16.75 1 95.12 56 ARG B CA 1
ATOM 1499 C C . ARG B 1 56 ? -0.114 -19.344 -16.734 1 95.12 56 ARG B C 1
ATOM 1501 O O . ARG B 1 56 ? 1.118 -19.359 -16.766 1 95.12 56 ARG B O 1
ATOM 1508 N N . GLU B 1 57 ? -0.815 -18.188 -16.766 1 97.38 57 GLU B N 1
ATOM 1509 C CA . GLU B 1 57 ? -0.231 -16.844 -16.719 1 97.38 57 GLU B CA 1
ATOM 1510 C C . GLU B 1 57 ? -0.594 -16.141 -15.422 1 97.38 57 GLU B C 1
ATOM 1512 O O . GLU B 1 57 ? -1.772 -15.906 -15.141 1 97.38 57 GLU B O 1
ATOM 1517 N N . VAL B 1 58 ? 0.472 -15.781 -14.641 1 98.25 58 VAL B N 1
ATOM 1518 C CA . VAL B 1 58 ? 0.22 -15.227 -13.312 1 98.25 58 VAL B CA 1
ATOM 1519 C C . VAL B 1 58 ? 1.074 -13.984 -13.094 1 98.25 58 VAL B C 1
ATOM 1521 O O . VAL B 1 58 ? 2.266 -13.977 -13.414 1 98.25 58 VAL B O 1
ATOM 1524 N N . LEU B 1 59 ? 0.462 -12.969 -12.641 1 98.88 59 LEU B N 1
ATOM 1525 C CA . LEU B 1 59 ? 1.142 -11.773 -12.148 1 98.88 59 LEU B CA 1
ATOM 1526 C C . LEU B 1 59 ? 0.962 -11.633 -10.641 1 98.88 59 LEU B C 1
ATOM 1528 O O . LEU B 1 59 ? -0.167 -11.594 -10.141 1 98.88 59 LEU B O 1
ATOM 1532 N N . ILE B 1 60 ? 2.07 -11.578 -9.914 1 98.88 60 ILE B N 1
ATOM 1533 C CA . ILE B 1 60 ? 2.035 -11.344 -8.477 1 98.88 60 ILE B CA 1
ATOM 1534 C C . ILE B 1 60 ? 2.525 -9.93 -8.172 1 98.88 60 ILE B C 1
ATOM 1536 O O . ILE B 1 60 ? 3.67 -9.586 -8.477 1 98.88 60 ILE B O 1
ATOM 1540 N N . LEU B 1 61 ? 1.664 -9.133 -7.617 1 98.94 61 LEU B N 1
ATOM 1541 C CA . LEU B 1 61 ? 1.989 -7.781 -7.18 1 98.94 61 LEU B CA 1
ATOM 1542 C C . LEU B 1 61 ? 2.299 -7.75 -5.688 1 98.94 61 LEU B C 1
ATOM 1544 O O . LEU B 1 61 ? 1.485 -8.188 -4.871 1 98.94 61 LEU B O 1
ATOM 1548 N N . THR B 1 62 ? 3.453 -7.195 -5.312 1 98.94 62 THR B N 1
ATOM 1549 C CA . THR B 1 62 ? 3.857 -7.184 -3.912 1 98.94 62 THR B CA 1
ATOM 1550 C C . THR B 1 62 ? 4.133 -5.758 -3.441 1 98.94 62 THR B C 1
ATOM 1552 O O . THR B 1 62 ? 4.379 -4.867 -4.254 1 98.94 62 THR B O 1
ATOM 1555 N N . ASP B 1 63 ? 4.18 -5.617 -2.148 1 98.88 63 ASP B N 1
ATOM 1556 C CA . ASP B 1 63 ? 4.16 -4.27 -1.583 1 98.88 63 ASP B CA 1
ATOM 1557 C C . ASP B 1 63 ? 5.566 -3.678 -1.519 1 98.88 63 ASP B C 1
ATOM 1559 O O . ASP B 1 63 ? 5.754 -2.482 -1.752 1 98.88 63 ASP B O 1
ATOM 1563 N N . LEU B 1 64 ? 6.551 -4.473 -1.192 1 98.75 64 LEU B N 1
ATOM 1564 C CA . LEU B 1 64 ? 7.859 -3.922 -0.861 1 98.75 64 LEU B CA 1
ATOM 1565 C C . LEU B 1 64 ? 8.977 -4.762 -1.479 1 98.75 64 LEU B C 1
ATOM 1567 O O . LEU B 1 64 ? 9.055 -5.969 -1.244 1 98.75 64 LEU B O 1
ATOM 1571 N N . LEU B 1 65 ? 9.867 -4.148 -2.223 1 98.12 65 LEU B N 1
ATOM 1572 C CA . LEU B 1 65 ? 11.039 -4.824 -2.76 1 98.12 65 LEU B CA 1
ATOM 1573 C C . LEU B 1 65 ? 11.906 -5.383 -1.637 1 98.12 65 LEU B C 1
ATOM 1575 O O . LEU B 1 65 ? 12.242 -4.668 -0.691 1 98.12 65 LEU B O 1
ATOM 1579 N N . GLY B 1 66 ? 12.164 -6.664 -1.722 1 96.75 66 GLY B N 1
ATOM 1580 C CA . GLY B 1 66 ? 13.055 -7.277 -0.752 1 96.75 66 GLY B CA 1
ATOM 1581 C C . GLY B 1 66 ? 12.336 -7.801 0.477 1 96.75 66 GLY B C 1
ATOM 1582 O O . GLY B 1 66 ? 12.93 -8.492 1.307 1 96.75 66 GLY B O 1
ATOM 1583 N N . GLY B 1 67 ? 11.039 -7.449 0.682 1 97.88 67 GLY B N 1
ATOM 1584 C CA . GLY B 1 67 ? 10.273 -8 1.788 1 97.88 67 GLY B CA 1
ATOM 1585 C C . GLY B 1 67 ? 9.953 -9.477 1.613 1 97.88 67 GLY B C 1
ATOM 1586 O O . GLY B 1 67 ? 10.109 -10.023 0.519 1 97.88 67 GLY B O 1
ATOM 1587 N N . THR B 1 68 ? 9.438 -10.062 2.623 1 98.44 68 THR B N 1
ATOM 1588 C CA . THR B 1 68 ? 9.109 -11.484 2.613 1 98.44 68 THR B CA 1
ATOM 1589 C C . THR B 1 68 ? 8.102 -11.805 1.512 1 98.44 68 THR B C 1
ATOM 1591 O O . THR B 1 68 ? 8.281 -12.758 0.755 1 98.44 68 THR B O 1
ATOM 1594 N N . PRO B 1 69 ? 7.051 -11.023 1.349 1 98.81 69 PRO B N 1
ATOM 1595 C CA . PRO B 1 69 ? 6.113 -11.305 0.258 1 98.81 69 PRO B CA 1
ATOM 1596 C C . PRO B 1 69 ? 6.793 -11.344 -1.108 1 98.81 69 PRO B C 1
ATOM 1598 O O . PRO B 1 69 ? 6.512 -12.234 -1.914 1 98.81 69 PRO B O 1
ATOM 1601 N N . PHE B 1 70 ? 7.676 -10.43 -1.351 1 98.62 70 PHE B N 1
ATOM 1602 C CA . PHE B 1 70 ? 8.391 -10.391 -2.621 1 98.62 70 PHE B CA 1
ATOM 1603 C C . PHE B 1 70 ? 9.328 -11.586 -2.754 1 98.62 70 PHE B C 1
ATOM 1605 O O . PHE B 1 70 ? 9.312 -12.281 -3.77 1 98.62 70 PHE B O 1
ATOM 1612 N N . LYS B 1 71 ? 10.117 -11.859 -1.743 1 97.62 71 LYS B N 1
ATOM 1613 C CA . LYS B 1 71 ? 11.109 -12.93 -1.771 1 97.62 71 LYS B CA 1
ATOM 1614 C C . LYS B 1 71 ? 10.445 -14.289 -1.988 1 97.62 71 LYS B C 1
ATOM 1616 O O . LYS B 1 71 ? 10.875 -15.062 -2.838 1 97.62 71 LYS B O 1
ATOM 1621 N N . VAL B 1 72 ? 9.383 -14.516 -1.258 1 98.31 72 VAL B N 1
ATOM 1622 C CA . VAL B 1 72 ? 8.68 -15.789 -1.325 1 98.31 72 VAL B CA 1
ATOM 1623 C C . VAL B 1 72 ? 8.031 -15.945 -2.699 1 98.31 72 VAL B C 1
ATOM 1625 O O . VAL B 1 72 ? 8.016 -17.047 -3.26 1 98.31 72 VAL B O 1
ATOM 1628 N N . SER B 1 73 ? 7.469 -14.875 -3.232 1 98.5 73 SER B N 1
ATOM 1629 C CA . SER B 1 73 ? 6.828 -14.906 -4.543 1 98.5 73 SER B CA 1
ATOM 1630 C C . SER B 1 73 ? 7.84 -15.195 -5.645 1 98.5 73 SER B C 1
ATOM 1632 O O . SER B 1 73 ? 7.559 -15.961 -6.57 1 98.5 73 SER B O 1
ATOM 1634 N N . VAL B 1 74 ? 9.016 -14.57 -5.551 1 97.44 74 VAL B N 1
ATOM 1635 C CA . VAL B 1 74 ? 10.07 -14.789 -6.539 1 97.44 74 VAL B CA 1
ATOM 1636 C C . VAL B 1 74 ? 10.547 -16.234 -6.473 1 97.44 74 VAL B C 1
ATOM 1638 O O . VAL B 1 74 ? 10.758 -16.875 -7.504 1 97.44 74 VAL B O 1
ATOM 1641 N N . GLU B 1 75 ? 10.742 -16.734 -5.23 1 96.62 75 GLU B N 1
ATOM 1642 C CA . GLU B 1 75 ? 11.125 -18.125 -5.059 1 96.62 75 GLU B CA 1
ATOM 1643 C C . GLU B 1 75 ? 10.109 -19.062 -5.711 1 96.62 75 GLU B C 1
ATOM 1645 O O . GLU B 1 75 ? 10.492 -19.984 -6.434 1 96.62 75 GLU B O 1
ATOM 1650 N N . LEU B 1 76 ? 8.867 -18.812 -5.453 1 96.94 76 LEU B N 1
ATOM 1651 C CA . LEU B 1 76 ? 7.797 -19.625 -6.008 1 96.94 76 LEU B CA 1
ATOM 1652 C C . LEU B 1 76 ? 7.789 -19.562 -7.531 1 96.94 76 LEU B C 1
ATOM 1654 O O . LEU B 1 76 ? 7.617 -20.578 -8.203 1 96.94 76 LEU B O 1
ATOM 1658 N N . ALA B 1 77 ? 7.926 -18.375 -8.125 1 95.62 77 ALA B N 1
ATOM 1659 C CA . ALA B 1 77 ? 7.945 -18.188 -9.57 1 95.62 77 ALA B CA 1
ATOM 1660 C C . ALA B 1 77 ? 9.07 -18.984 -10.219 1 95.62 77 ALA B C 1
ATOM 1662 O O . ALA B 1 77 ? 8.898 -19.531 -11.312 1 95.62 77 ALA B O 1
ATOM 1663 N N . THR B 1 78 ? 10.227 -19.047 -9.555 1 93.25 78 THR B N 1
ATOM 1664 C CA . THR B 1 78 ? 11.391 -19.75 -10.078 1 93.25 78 THR B CA 1
ATOM 1665 C C . THR B 1 78 ? 11.195 -21.25 -10.008 1 93.25 78 THR B C 1
ATOM 1667 O O . THR B 1 78 ? 11.734 -22 -10.836 1 93.25 78 THR B O 1
ATOM 1670 N N . GLU B 1 79 ? 10.375 -21.656 -9.016 1 92.56 79 GLU B N 1
ATOM 1671 C CA . GLU B 1 79 ? 10.117 -23.078 -8.812 1 92.56 79 GLU B CA 1
ATOM 1672 C C . GLU B 1 79 ? 9.062 -23.594 -9.789 1 92.56 79 GLU B C 1
ATOM 1674 O O . GLU B 1 79 ? 9.055 -24.781 -10.141 1 92.56 79 GLU B O 1
ATOM 1679 N N . GLN B 1 80 ? 8.188 -22.719 -10.133 1 88.06 80 GLN B N 1
ATOM 1680 C CA . GLN B 1 80 ? 7.094 -23.094 -11.016 1 88.06 80 GLN B CA 1
ATOM 1681 C C . GLN B 1 80 ? 7.527 -23.062 -12.484 1 88.06 80 GLN B C 1
ATOM 1683 O O . GLN B 1 80 ? 7.527 -22 -13.109 1 88.06 80 GLN B O 1
ATOM 1688 N N . LYS B 1 81 ? 7.762 -24.109 -13.094 1 85.69 81 LYS B N 1
ATOM 1689 C CA . LYS B 1 81 ? 8.328 -24.172 -14.438 1 85.69 81 LYS B CA 1
ATOM 1690 C C . LYS B 1 81 ? 7.234 -24.266 -15.5 1 85.69 81 LYS B C 1
ATOM 1692 O O . LYS B 1 81 ? 7.441 -23.875 -16.656 1 85.69 81 LYS B O 1
ATOM 1697 N N . GLU B 1 82 ? 6.094 -24.703 -15.148 1 91.81 82 GLU B N 1
ATOM 1698 C CA . GLU B 1 82 ? 5.016 -24.891 -16.109 1 91.81 82 GLU B CA 1
ATOM 1699 C C . GLU B 1 82 ? 4.16 -23.641 -16.234 1 91.81 82 GLU B C 1
ATOM 1701 O O . GLU B 1 82 ? 3.332 -23.531 -17.141 1 91.81 82 GLU B O 1
ATOM 1706 N N . GLN B 1 83 ? 4.305 -22.797 -15.305 1 94.69 83 GLN B N 1
ATOM 1707 C CA . GLN B 1 83 ? 3.559 -21.547 -15.297 1 94.69 83 GLN B CA 1
ATOM 1708 C C . GLN B 1 83 ? 4.461 -20.359 -15.648 1 94.69 83 GLN B C 1
ATOM 1710 O O . GLN B 1 83 ? 5.66 -20.391 -15.359 1 94.69 83 GLN B O 1
ATOM 1715 N N . ASN B 1 84 ? 3.857 -19.422 -16.359 1 96 84 ASN B N 1
ATOM 1716 C CA . ASN B 1 84 ? 4.504 -18.125 -16.562 1 96 84 ASN B CA 1
ATOM 1717 C C . ASN B 1 84 ? 4.141 -17.141 -15.469 1 96 84 ASN B C 1
ATOM 1719 O O . ASN B 1 84 ? 3.064 -16.531 -15.5 1 96 84 ASN B O 1
ATOM 1723 N N . VAL B 1 85 ? 5.059 -16.984 -14.484 1 97.19 85 VAL B N 1
ATOM 1724 C CA . VAL B 1 85 ? 4.801 -16.156 -13.312 1 97.19 85 VAL B CA 1
ATOM 1725 C C . VAL B 1 85 ? 5.789 -14.992 -13.281 1 97.19 85 VAL B C 1
ATOM 1727 O O . VAL B 1 85 ? 7 -15.195 -13.383 1 97.19 85 VAL B O 1
ATOM 1730 N N . VAL B 1 86 ? 5.332 -13.781 -13.211 1 97.88 86 VAL B N 1
ATOM 1731 C CA . VAL B 1 86 ? 6.164 -12.602 -13.008 1 97.88 86 VAL B CA 1
ATOM 1732 C C . VAL B 1 86 ? 5.766 -11.906 -11.711 1 97.88 86 VAL B C 1
ATOM 1734 O O . VAL B 1 86 ? 4.578 -11.82 -11.383 1 97.88 86 VAL B O 1
ATOM 1737 N N . VAL B 1 87 ? 6.754 -11.469 -10.93 1 98.69 87 VAL B N 1
ATOM 1738 C CA . VAL B 1 87 ? 6.551 -10.781 -9.664 1 98.69 87 VAL B CA 1
ATOM 1739 C C . VAL B 1 87 ? 6.957 -9.312 -9.797 1 98.69 87 VAL B C 1
ATOM 1741 O O . VAL B 1 87 ? 8.023 -9.008 -10.328 1 98.69 87 VAL B O 1
ATOM 1744 N N . LEU B 1 88 ? 6.066 -8.43 -9.406 1 98.81 88 LEU B N 1
ATOM 1745 C CA . LEU B 1 88 ? 6.309 -6.992 -9.438 1 98.81 88 LEU B CA 1
ATOM 1746 C C . LEU B 1 88 ? 6.172 -6.387 -8.039 1 98.81 88 LEU B C 1
ATOM 1748 O O . LEU B 1 88 ? 5.215 -6.684 -7.324 1 98.81 88 LEU B O 1
ATOM 1752 N N . SER B 1 89 ? 7.152 -5.582 -7.539 1 98.81 89 SER B N 1
ATOM 1753 C CA . SER B 1 89 ? 7.098 -4.898 -6.254 1 98.81 89 SER B CA 1
ATOM 1754 C C . SER B 1 89 ? 6.613 -3.461 -6.414 1 98.81 89 SER B C 1
ATOM 1756 O O . SER B 1 89 ? 6.469 -2.969 -7.535 1 98.81 89 SER B O 1
ATOM 1758 N N . GLY B 1 90 ? 6.352 -2.809 -5.281 1 98.88 90 GLY B N 1
ATOM 1759 C CA . GLY B 1 90 ? 5.996 -1.398 -5.301 1 98.88 90 GLY B CA 1
ATOM 1760 C C . GLY B 1 90 ? 4.52 -1.162 -5.566 1 98.88 90 GLY B C 1
ATOM 1761 O O . GLY B 1 90 ? 4.141 -0.125 -6.113 1 98.88 90 GLY B O 1
ATOM 1762 N N . LEU B 1 91 ? 3.742 -2.064 -5.141 1 98.94 91 LEU B N 1
ATOM 1763 C CA . LEU B 1 91 ? 2.297 -2.025 -5.332 1 98.94 91 LEU B CA 1
ATOM 1764 C C . LEU B 1 91 ? 1.738 -0.652 -4.98 1 98.94 91 LEU B C 1
ATOM 1766 O O . LEU B 1 91 ? 2.021 -0.118 -3.908 1 98.94 91 LEU B O 1
ATOM 1770 N N . ASN B 1 92 ? 0.996 -0.058 -5.891 1 98.94 92 ASN B N 1
ATOM 1771 C CA . ASN B 1 92 ? 0.164 1.116 -5.645 1 98.94 92 ASN B CA 1
ATOM 1772 C C . ASN B 1 92 ? -1.131 1.062 -6.449 1 98.94 92 ASN B C 1
ATOM 1774 O O . ASN B 1 92 ? -1.387 0.086 -7.16 1 98.94 92 ASN B O 1
ATOM 1778 N N . LEU B 1 93 ? -1.979 1.976 -6.293 1 98.94 93 LEU B N 1
ATOM 1779 C CA . LEU B 1 93 ? -3.324 1.871 -6.844 1 98.94 93 LEU B CA 1
ATOM 1780 C C . LEU B 1 93 ? -3.301 1.987 -8.367 1 98.94 93 LEU B C 1
ATOM 1782 O O . LEU B 1 93 ? -4.051 1.296 -9.055 1 98.94 93 LEU B O 1
ATOM 1786 N N . ALA B 1 94 ? -2.475 2.906 -8.922 1 98.88 94 ALA B N 1
ATOM 1787 C CA . ALA B 1 94 ? -2.363 3.018 -10.375 1 98.88 94 ALA B CA 1
ATOM 1788 C C . ALA B 1 94 ? -1.97 1.683 -11 1 98.88 94 ALA B C 1
ATOM 1790 O O . ALA B 1 94 ? -2.484 1.308 -12.055 1 98.88 94 ALA B O 1
ATOM 1791 N N . MET B 1 95 ? -1.096 0.918 -10.352 1 98.94 95 MET B N 1
ATOM 1792 C CA . MET B 1 95 ? -0.601 -0.375 -10.812 1 98.94 95 MET B CA 1
ATOM 1793 C C . MET B 1 95 ? -1.739 -1.382 -10.938 1 98.94 95 MET B C 1
ATOM 1795 O O . MET B 1 95 ? -1.933 -1.981 -12 1 98.94 95 MET B O 1
ATOM 1799 N N . ILE B 1 96 ? -2.51 -1.545 -9.859 1 98.94 96 ILE B N 1
ATOM 1800 C CA . ILE B 1 96 ? -3.514 -2.604 -9.844 1 98.94 96 ILE B CA 1
ATOM 1801 C C . ILE B 1 96 ? -4.691 -2.211 -10.734 1 98.94 96 ILE B C 1
ATOM 1803 O O . ILE B 1 96 ? -5.309 -3.068 -11.375 1 98.94 96 ILE B O 1
ATOM 1807 N N . LEU B 1 97 ? -5.047 -0.894 -10.82 1 98.81 97 LEU B N 1
ATOM 1808 C CA . LEU B 1 97 ? -6.078 -0.453 -11.75 1 98.81 97 LEU B CA 1
ATOM 1809 C C . LEU B 1 97 ? -5.688 -0.789 -13.188 1 98.81 97 LEU B C 1
ATOM 1811 O O . LEU B 1 97 ? -6.488 -1.353 -13.938 1 98.81 97 LEU B O 1
ATOM 1815 N N . GLU B 1 98 ? -4.453 -0.409 -13.57 1 98.75 98 GLU B N 1
ATOM 1816 C CA . GLU B 1 98 ? -3.967 -0.704 -14.914 1 98.75 98 GLU B CA 1
ATOM 1817 C C . GLU B 1 98 ? -3.955 -2.207 -15.18 1 98.75 98 GLU B C 1
ATOM 1819 O O . GLU B 1 98 ? -4.301 -2.652 -16.281 1 98.75 98 GLU B O 1
ATOM 1824 N N . ALA B 1 99 ? -3.492 -3.055 -14.164 1 98.81 99 ALA B N 1
ATOM 1825 C CA . ALA B 1 99 ? -3.504 -4.508 -14.305 1 98.81 99 ALA B CA 1
ATOM 1826 C C . ALA B 1 99 ? -4.906 -5.016 -14.633 1 98.81 99 ALA B C 1
ATOM 1828 O O . ALA B 1 99 ? -5.078 -5.852 -15.523 1 98.81 99 ALA B O 1
ATOM 1829 N N . ASN B 1 100 ? -5.883 -4.488 -13.891 1 98.5 100 ASN B N 1
ATOM 1830 C CA . ASN B 1 100 ? -7.266 -4.898 -14.102 1 98.5 100 ASN B CA 1
ATOM 1831 C C . ASN B 1 100 ? -7.742 -4.578 -15.516 1 98.5 100 ASN B C 1
ATOM 1833 O O . ASN B 1 100 ? -8.422 -5.391 -16.141 1 98.5 100 ASN B O 1
ATOM 1837 N N . PHE B 1 101 ? -7.348 -3.449 -16.062 1 97.19 101 PHE B N 1
ATOM 1838 C CA . PHE B 1 101 ? -7.863 -2.971 -17.344 1 97.19 101 PHE B CA 1
ATOM 1839 C C . PHE B 1 101 ? -7.129 -3.627 -18.5 1 97.19 101 PHE B C 1
ATOM 1841 O O . PHE B 1 101 ? -7.727 -3.906 -19.547 1 97.19 101 PHE B O 1
ATOM 1848 N N . SER B 1 102 ? -5.898 -3.971 -18.328 1 97.88 102 SER B N 1
ATOM 1849 C CA . SER B 1 102 ? -5.062 -4.312 -19.469 1 97.88 102 SER B CA 1
ATOM 1850 C C . SER B 1 102 ? -4.793 -5.809 -19.531 1 97.88 102 SER B C 1
ATOM 1852 O O . SER B 1 102 ? -4.332 -6.32 -20.562 1 97.88 102 SER B O 1
ATOM 1854 N N . ARG B 1 103 ? -5.129 -6.578 -18.453 1 97.19 103 ARG B N 1
ATOM 1855 C CA . ARG B 1 103 ? -4.711 -7.973 -18.375 1 97.19 103 ARG B CA 1
ATOM 1856 C C . ARG B 1 103 ? -5.527 -8.852 -19.312 1 97.19 103 ARG B C 1
ATOM 1858 O O . ARG B 1 103 ? -5.203 -10.023 -19.516 1 97.19 103 ARG B O 1
ATOM 1865 N N . LEU B 1 104 ? -6.609 -8.273 -19.984 1 94.19 104 LEU B N 1
ATOM 1866 C CA . LEU B 1 104 ? -7.422 -9.055 -20.906 1 94.19 104 LEU B CA 1
ATOM 1867 C C . LEU B 1 104 ? -6.824 -9.023 -22.312 1 94.19 104 LEU B C 1
ATOM 1869 O O . LEU B 1 104 ? -7.07 -9.922 -23.109 1 94.19 104 LEU B O 1
ATOM 1873 N N . THR B 1 105 ? -6.035 -8.023 -22.641 1 96.31 105 THR B N 1
ATOM 1874 C CA . THR B 1 105 ? -5.582 -7.836 -24.016 1 96.31 105 THR B CA 1
ATOM 1875 C C . THR B 1 105 ? -4.066 -7.996 -24.109 1 96.31 105 THR B C 1
ATOM 1877 O O . THR B 1 105 ? -3.545 -8.391 -25.156 1 96.31 105 THR B O 1
ATOM 1880 N N . ASP B 1 106 ? -3.373 -7.668 -23.094 1 97.38 106 ASP B N 1
ATOM 1881 C CA . ASP B 1 106 ? -1.915 -7.688 -23.109 1 97.38 106 ASP B CA 1
ATOM 1882 C C . ASP B 1 106 ? -1.378 -9.062 -22.719 1 97.38 106 ASP B C 1
ATOM 1884 O O . ASP B 1 106 ? -2.002 -9.773 -21.922 1 97.38 106 ASP B O 1
ATOM 1888 N N . ASP B 1 107 ? -0.262 -9.375 -23.281 1 97.31 107 ASP B N 1
ATOM 1889 C CA . ASP B 1 107 ? 0.469 -10.484 -22.672 1 97.31 107 ASP B CA 1
ATOM 1890 C C . ASP B 1 107 ? 1.232 -10.023 -21.438 1 97.31 107 ASP B C 1
ATOM 1892 O O . ASP B 1 107 ? 1.255 -8.836 -21.12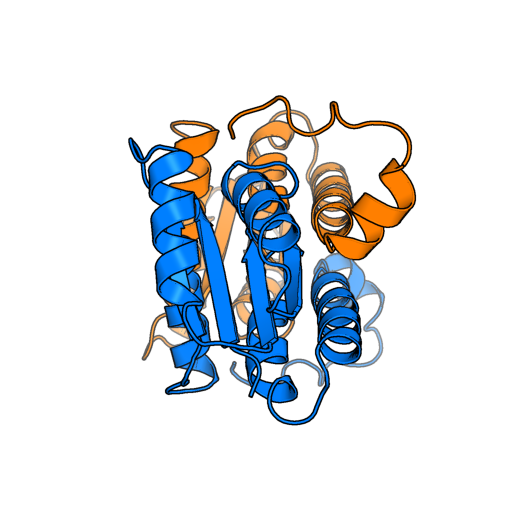5 1 97.31 107 ASP B O 1
ATOM 1896 N N . LEU B 1 108 ? 1.838 -10.961 -20.719 1 97.44 108 LEU B N 1
ATOM 1897 C CA . LEU B 1 108 ? 2.432 -10.695 -19.406 1 97.44 108 LEU B CA 1
ATOM 1898 C C . LEU B 1 108 ? 3.564 -9.68 -19.531 1 97.44 108 LEU B C 1
ATOM 1900 O O . LEU B 1 108 ? 3.676 -8.766 -18.703 1 97.44 108 LEU B O 1
ATOM 1904 N N . GLU B 1 109 ? 4.402 -9.812 -20.516 1 96.5 109 GLU B N 1
ATOM 1905 C CA . GLU B 1 109 ? 5.527 -8.898 -20.703 1 96.5 109 GLU B CA 1
ATOM 1906 C C . GLU B 1 109 ? 5.043 -7.473 -20.969 1 96.5 109 GLU B C 1
ATOM 1908 O O . GLU B 1 109 ? 5.523 -6.523 -20.344 1 96.5 109 GLU B O 1
ATOM 1913 N N . GLN B 1 110 ? 4.141 -7.328 -21.859 1 97.94 110 GLN B N 1
ATOM 1914 C CA . GLN B 1 110 ? 3.549 -6.031 -22.156 1 97.94 110 GLN B CA 1
ATOM 1915 C C . GLN B 1 110 ? 2.881 -5.426 -20.938 1 97.94 110 GLN B C 1
ATOM 1917 O O . GLN B 1 110 ? 3.035 -4.234 -20.656 1 97.94 110 GLN B O 1
ATOM 1922 N N . LEU B 1 111 ? 2.115 -6.254 -20.234 1 98.62 111 LEU B N 1
ATOM 1923 C CA . LEU B 1 111 ? 1.4 -5.805 -19.047 1 98.62 111 LEU B CA 1
ATOM 1924 C C . LEU B 1 111 ? 2.371 -5.27 -18 1 98.62 111 LEU B C 1
ATOM 1926 O O . LEU B 1 111 ? 2.184 -4.168 -17.484 1 98.62 111 LEU B O 1
ATOM 1930 N N . VAL B 1 112 ? 3.432 -5.957 -17.75 1 98.5 112 VAL B N 1
ATOM 1931 C CA . VAL B 1 112 ? 4.41 -5.578 -16.734 1 98.5 112 VAL B CA 1
ATOM 1932 C C . VAL B 1 112 ? 5.055 -4.246 -17.109 1 98.5 112 VAL B C 1
ATOM 1934 O O . VAL B 1 112 ? 5.207 -3.365 -16.266 1 98.5 112 VAL B O 1
ATOM 1937 N N . GLY B 1 113 ? 5.441 -4.113 -18.328 1 98.19 113 GLY B N 1
ATOM 1938 C CA . GLY B 1 113 ? 6 -2.852 -18.781 1 98.19 113 GLY B CA 1
ATOM 1939 C C . GLY B 1 113 ? 5.07 -1.674 -18.547 1 98.19 113 GLY B C 1
ATOM 1940 O O . GLY B 1 113 ? 5.496 -0.625 -18.062 1 98.19 113 GLY B O 1
ATOM 1941 N N . LYS B 1 114 ? 3.814 -1.813 -18.875 1 98.62 114 LYS B N 1
ATOM 1942 C CA . LYS B 1 114 ? 2.814 -0.771 -18.672 1 98.62 114 LYS B CA 1
ATOM 1943 C C . LYS B 1 114 ? 2.648 -0.453 -17.188 1 98.62 114 LYS B C 1
ATOM 1945 O O . LYS B 1 114 ? 2.523 0.713 -16.812 1 98.62 114 LYS B O 1
ATOM 1950 N N . LEU B 1 115 ? 2.637 -1.509 -16.375 1 98.88 115 LEU B N 1
ATOM 1951 C CA . LEU B 1 115 ? 2.441 -1.33 -14.945 1 98.88 115 LEU B CA 1
ATOM 1952 C C . LEU B 1 115 ? 3.592 -0.539 -14.336 1 98.88 115 LEU B C 1
ATOM 1954 O O . LEU B 1 115 ? 3.373 0.344 -13.5 1 98.88 115 LEU B O 1
ATOM 1958 N N . ILE B 1 116 ? 4.781 -0.865 -14.75 1 98.75 116 ILE B N 1
ATOM 1959 C CA . ILE B 1 116 ? 5.945 -0.154 -14.227 1 98.75 116 ILE B CA 1
ATOM 1960 C C . ILE B 1 116 ? 5.863 1.32 -14.617 1 98.75 116 ILE B C 1
ATOM 1962 O O . ILE B 1 116 ? 6.023 2.201 -13.766 1 98.75 116 ILE B O 1
ATOM 1966 N N . THR B 1 117 ? 5.574 1.587 -15.828 1 98.69 117 THR B N 1
ATOM 1967 C CA . THR B 1 117 ? 5.484 2.953 -16.328 1 98.69 117 THR B CA 1
ATOM 1968 C C . THR B 1 117 ? 4.371 3.719 -15.617 1 98.69 117 THR B C 1
ATOM 1970 O O . THR B 1 117 ? 4.602 4.797 -15.07 1 98.69 117 THR B O 1
ATOM 1973 N N . THR B 1 118 ? 3.168 3.191 -15.586 1 98.75 118 THR B N 1
ATOM 1974 C CA . THR B 1 118 ? 2.01 3.863 -15.008 1 98.75 118 THR B CA 1
ATOM 1975 C C . THR B 1 118 ? 2.205 4.09 -13.508 1 98.75 118 THR B C 1
ATOM 1977 O O . THR B 1 118 ? 1.828 5.141 -12.984 1 98.75 118 THR B O 1
ATOM 1980 N N . SER B 1 119 ? 2.791 3.082 -12.82 1 98.88 119 SER B N 1
ATOM 1981 C CA . SER B 1 119 ? 3.031 3.178 -11.383 1 98.88 119 SER B CA 1
ATOM 1982 C C . SER B 1 119 ? 4.004 4.309 -11.062 1 98.88 119 SER B C 1
ATOM 1984 O O . SER B 1 119 ? 3.738 5.129 -10.18 1 98.88 119 SER B O 1
ATOM 1986 N N . LYS B 1 120 ? 5.09 4.375 -11.773 1 98.88 120 LYS B N 1
ATOM 1987 C CA . LYS B 1 120 ? 6.102 5.398 -11.531 1 98.88 120 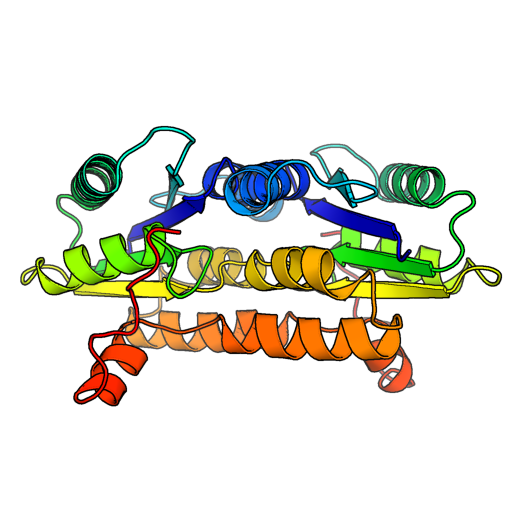LYS B CA 1
ATOM 1988 C C . LYS B 1 120 ? 5.598 6.781 -11.938 1 98.88 120 LYS B C 1
ATOM 1990 O O . LYS B 1 120 ? 5.828 7.762 -11.227 1 98.88 120 LYS B O 1
ATOM 1995 N N . ASP B 1 121 ? 4.875 6.867 -13.047 1 98.31 121 ASP B N 1
ATOM 1996 C CA . ASP B 1 121 ? 4.352 8.141 -13.539 1 98.31 121 ASP B CA 1
ATOM 1997 C C . ASP B 1 121 ? 3.318 8.711 -12.57 1 98.31 121 ASP B C 1
ATOM 1999 O O . ASP B 1 121 ? 3.102 9.93 -12.531 1 98.31 121 ASP B O 1
ATOM 2003 N N . GLY B 1 122 ? 2.68 7.84 -11.773 1 98.5 122 GLY B N 1
ATOM 2004 C CA . GLY B 1 122 ? 1.633 8.258 -10.852 1 98.5 122 GLY B CA 1
ATOM 2005 C C . GLY B 1 122 ? 2.17 8.852 -9.562 1 98.5 122 GLY B C 1
ATOM 2006 O O . GLY B 1 122 ? 1.403 9.352 -8.742 1 98.5 122 GLY B O 1
ATOM 2007 N N . ILE B 1 123 ? 3.52 8.828 -9.367 1 98.81 123 ILE B N 1
ATOM 2008 C CA . ILE B 1 123 ? 4.156 9.383 -8.18 1 98.81 123 ILE B CA 1
ATOM 2009 C C . ILE B 1 123 ? 4.598 10.82 -8.461 1 98.81 123 ILE B C 1
ATOM 2011 O O . ILE B 1 123 ? 5.637 11.047 -9.086 1 98.81 123 ILE B O 1
ATOM 2015 N N . VAL B 1 124 ? 3.75 11.766 -7.969 1 97.75 124 VAL B N 1
ATOM 2016 C CA . VAL B 1 124 ? 3.91 13.18 -8.297 1 97.75 124 VAL B CA 1
ATOM 2017 C C . VAL B 1 124 ? 3.584 14.039 -7.078 1 97.75 124 VAL B C 1
ATOM 2019 O O . VAL B 1 124 ? 2.678 13.711 -6.309 1 97.75 124 VAL B O 1
ATOM 2022 N N . ASP B 1 125 ? 4.328 15.039 -6.871 1 96.31 125 ASP B N 1
ATOM 2023 C CA . ASP B 1 125 ? 4.004 15.969 -5.789 1 96.31 125 ASP B CA 1
ATOM 2024 C C . ASP B 1 125 ? 3.266 17.188 -6.324 1 96.31 125 ASP B C 1
ATOM 2026 O O . ASP B 1 125 ? 3.441 17.578 -7.48 1 96.31 125 ASP B O 1
ATOM 2030 N N . SER B 1 126 ? 2.463 17.75 -5.516 1 91.06 126 SER B N 1
ATOM 2031 C CA . SER B 1 126 ? 1.609 18.875 -5.863 1 91.06 126 SER B CA 1
ATOM 2032 C C . SER B 1 126 ? 2.438 20.078 -6.293 1 91.06 126 SER B C 1
ATOM 2034 O O . SER B 1 126 ? 2.031 20.844 -7.176 1 91.06 126 SER B O 1
ATOM 2036 N N . VAL B 1 127 ? 3.557 20.281 -5.73 1 87.12 127 VAL B N 1
ATOM 2037 C CA . VAL B 1 127 ? 4.379 21.453 -5.996 1 87.12 127 VAL B CA 1
ATOM 2038 C C . VAL B 1 127 ? 4.867 21.422 -7.445 1 87.12 127 VAL B C 1
ATOM 2040 O O . VAL B 1 127 ? 4.785 22.438 -8.156 1 87.12 127 VAL B O 1
ATOM 2043 N N . SER B 1 128 ? 5.344 20.266 -7.805 1 87 128 SER B N 1
ATOM 2044 C CA . SER B 1 128 ? 5.816 20.094 -9.172 1 87 128 SER B CA 1
ATOM 2045 C C . SER B 1 128 ? 4.676 20.266 -10.172 1 87 128 SER B C 1
ATOM 2047 O O . SER B 1 128 ? 4.875 20.828 -11.258 1 87 128 SER B O 1
ATOM 2049 N N . LEU B 1 129 ? 3.518 19.828 -9.852 1 85.5 129 LEU B N 1
ATOM 2050 C CA . LEU B 1 129 ? 2.359 19.906 -10.734 1 85.5 129 LEU B CA 1
ATOM 2051 C C . LEU B 1 129 ? 1.907 21.359 -10.898 1 85.5 129 LEU B C 1
ATOM 2053 O O . LEU B 1 129 ? 1.587 21.781 -12.016 1 85.5 129 LEU B O 1
ATOM 2057 N N . LEU B 1 130 ? 1.863 22.094 -9.812 1 82.75 130 LEU B N 1
ATOM 2058 C CA . LEU B 1 130 ? 1.407 23.484 -9.82 1 82.75 130 LEU B CA 1
ATOM 2059 C C . LEU B 1 130 ? 2.426 24.375 -10.508 1 82.75 130 LEU B C 1
ATOM 2061 O O . LEU B 1 130 ? 2.07 25.438 -11.039 1 82.75 130 LEU B O 1
ATOM 2065 N N . ALA B 1 131 ? 3.684 23.969 -10.398 1 79.81 131 ALA B N 1
ATOM 2066 C CA . ALA B 1 131 ? 4.719 24.734 -11.086 1 79.81 131 ALA B CA 1
ATOM 2067 C C . ALA B 1 131 ? 4.629 24.531 -12.594 1 79.81 131 ALA B C 1
ATOM 2069 O O . ALA B 1 131 ? 4.965 25.438 -13.367 1 79.81 131 ALA B O 1
ATOM 2070 N N . GLU B 1 132 ? 4.355 23.344 -12.945 1 68.69 132 GLU B N 1
ATOM 2071 C CA . GLU B 1 132 ? 4.223 23.047 -14.367 1 68.69 132 GLU B CA 1
ATOM 2072 C C . GLU B 1 132 ? 2.932 23.625 -14.938 1 68.69 132 GLU B C 1
ATOM 2074 O O . GLU B 1 132 ? 2.852 23.922 -16.125 1 68.69 132 GLU B O 1
ATOM 2079 N N . ASP B 1 133 ? 1.759 23.359 -14.258 1 59.44 133 ASP B N 1
ATOM 2080 C CA . ASP B 1 133 ? 0.434 23.75 -14.727 1 59.44 133 ASP B CA 1
ATOM 2081 C C . ASP B 1 133 ? 0.268 25.266 -14.695 1 59.44 133 ASP B C 1
ATOM 2083 O O . ASP B 1 133 ? -0.852 25.781 -14.773 1 59.44 133 ASP B O 1
ATOM 2087 N N . ASN B 1 134 ? 1.09 26.188 -14.383 1 48.28 134 ASN B N 1
ATOM 2088 C CA . ASN B 1 134 ? 0.573 27.484 -14.82 1 48.28 134 ASN B CA 1
ATOM 2089 C C . ASN B 1 134 ? -0.384 27.328 -16 1 48.28 134 ASN B C 1
ATOM 2091 O O . ASN B 1 134 ? -1.052 28.281 -16.391 1 48.28 134 ASN B O 1
ATOM 2095 N N . HIS B 1 135 ? -0.41 26.219 -16.859 1 42.81 135 HIS B N 1
ATOM 2096 C CA . HIS B 1 135 ? -1.278 26.234 -18.031 1 42.81 135 HIS B CA 1
ATOM 2097 C C . HIS B 1 135 ? -2.533 25.391 -17.797 1 42.81 135 HIS B C 1
ATOM 2099 O O . HIS B 1 135 ? -3.621 25.766 -18.25 1 42.81 135 HIS B O 1
ATOM 2105 N N . ASP B 1 136 ? -2.74 23.859 -17.406 1 42.72 136 ASP B N 1
ATOM 2106 C CA . ASP B 1 136 ? -3.896 23.047 -17.766 1 42.72 136 ASP B CA 1
ATOM 2107 C C . ASP B 1 136 ? -4.727 22.688 -16.531 1 42.72 136 ASP B C 1
ATOM 2109 O O . ASP B 1 136 ? -4.438 21.719 -15.836 1 42.72 136 ASP B O 1
ATOM 2113 N N . GLU B 1 137 ? -5.379 23.578 -15.758 1 44.72 137 GLU B N 1
ATOM 2114 C CA . GLU B 1 137 ? -6.445 23.547 -14.758 1 44.72 137 GLU B CA 1
ATOM 2115 C C . GLU B 1 137 ? -7.348 22.328 -14.945 1 44.72 137 GLU B C 1
ATOM 2117 O O . GLU B 1 137 ? -8.18 22.031 -14.078 1 44.72 137 GLU B O 1
ATOM 2122 N N . GLU B 1 138 ? -7.566 21.875 -16.109 1 45.09 138 GLU B N 1
ATOM 2123 C CA . GLU B 1 138 ? -8.633 20.953 -16.484 1 45.09 138 GLU B CA 1
ATOM 2124 C C . GLU B 1 138 ? -8.336 19.531 -15.992 1 45.09 138 GLU B C 1
ATOM 2126 O O . GLU B 1 138 ? -9.062 18.594 -16.312 1 45.09 138 GLU B O 1
ATOM 2131 N N . LEU B 1 139 ? -7.223 19.391 -15.344 1 45.44 139 LEU B N 1
ATOM 2132 C CA . LEU B 1 139 ? -6.711 18.031 -15.203 1 45.44 139 LEU B CA 1
ATOM 2133 C C . LEU B 1 139 ? -7.559 17.234 -14.219 1 45.44 139 LEU B C 1
ATOM 2135 O O . LEU B 1 139 ? -7.422 16 -14.125 1 45.44 139 LEU B O 1
ATOM 2139 N N . PHE B 1 140 ? -8.461 17.906 -13.477 1 55.22 140 PHE B N 1
ATOM 2140 C CA . PHE B 1 140 ? -9.086 17.156 -12.391 1 55.22 140 PHE B CA 1
ATOM 2141 C C . PHE B 1 140 ? -10.562 16.938 -12.672 1 55.22 140 PHE B C 1
ATOM 2143 O O . PHE B 1 140 ? -11.406 17.109 -11.789 1 55.22 140 PHE B O 1
ATOM 2150 N N . GLU B 1 141 ? -10.93 16.75 -13.852 1 46.72 141 GLU B N 1
ATOM 2151 C CA . GLU B 1 141 ? -12.359 16.719 -14.117 1 46.72 141 GLU B CA 1
ATOM 2152 C C . GLU B 1 141 ? -13.008 15.461 -13.555 1 46.72 141 GLU B C 1
ATOM 2154 O O . GLU B 1 141 ? -14.227 15.422 -13.352 1 46.72 141 GLU B O 1
ATOM 2159 N N . ASP B 1 142 ? -12.203 14.336 -13.305 1 48.56 142 ASP B N 1
ATOM 2160 C CA . ASP B 1 142 ? -12.953 13.141 -12.953 1 48.56 142 ASP B CA 1
ATOM 2161 C C . ASP B 1 142 ? -12.969 12.922 -11.445 1 48.56 142 ASP B C 1
ATOM 2163 O O . ASP B 1 142 ? -11.984 13.219 -10.758 1 48.56 142 ASP B O 1
ATOM 2167 N N . GLY B 1 143 ? -14.102 12.992 -10.766 1 61.91 143 GLY B N 1
ATOM 2168 C CA . GLY B 1 143 ? -14.375 12.797 -9.352 1 61.91 143 GLY B CA 1
ATOM 2169 C C . GLY B 1 143 ? -14.031 11.398 -8.867 1 61.91 143 GLY B C 1
ATOM 2170 O O . GLY B 1 143 ? -14.859 10.719 -8.258 1 61.91 143 GLY B O 1
ATOM 2171 N N . ILE B 1 144 ? -12.945 10.859 -9.445 1 68.94 144 ILE B N 1
ATOM 2172 C CA . ILE B 1 144 ? -12.531 9.555 -8.922 1 68.94 144 ILE B CA 1
ATOM 2173 C C . ILE B 1 144 ? -11.695 9.742 -7.66 1 68.94 144 ILE B C 1
ATOM 2175 O O . ILE B 1 144 ? -10.883 10.664 -7.582 1 68.94 144 ILE B O 1
#

Nearest PDB structures (foldseek):
  4tkz-assembly3_F-3  TM=9.804E-01  e=1.654E-15  Streptococcus agalactiae NEM316
  2jzn-assembly1_B  TM=9.211E-01  e=4.441E-09  Escherichia coli
  2jzo-assembly1_A  TM=9.210E-01  e=5.045E-09  Escherichia coli
  3bed-assembly1_A  TM=8.940E-01  e=3.210E-08  Enterococcus faecalis V583
  3gx1-assembly1_B  TM=8.566E-01  e=3.175E-06  Listeria innocua Clip11262

Organism: Streptococcus suis (strain BM407) (NCBI:txid568814)

Sequence (288 aa):
MIKVIVVAHGQFASGILTSLKLIAGEVENIEAIDFSEGMSAQELKARIKSAILGEREVLILTDLLGGTPFKVSVELATEQKEQNVVVLSGLNLAMILEANFSRLTDDLEQLVGKLITTSKDGIVDSVSLLAEDNHDEELFEDGIMIKVIVVAHGQFASGILTSLKLIAGEVENIEAIDFSEGMSAQELKARIKSAILGEREVLILTDLLGGTPFKVSVELATEQKEQNVVVLSGLNLAMILEANFSRLTDDLEQLVGKLITTSKDGIVDSVSLLAEDNHDEELFEDGI